Protein AF-A0AAE0Y529-F1 (afdb_monomer_lite)

Sequence (209 aa):
MGRSQRILHSVREFYTQSENSTLSQRILHSVREFYSQSENSTLSQRILHSVREFYTQSENSTLSQRILHSVREFYTQSENSTLSQRILHSVREFYTQSENSTLSQRILHSVREFYTESENSTLSQRILHSVREFYTQSENSTLSQRILHSVREFYSESENSTLSQRILHSVREFYTQSENSTLSQRILLSVREFYTQSENSTLSQRILL

Radius of gyration: 18.04 Å; chains: 1; bounding box: 49×21×54 Å

Foldseek 3Di:
DEDEDEEAEDEDEDEDEEQEEYYAYEYEYYEYEYEYEYQEYAYHYEYEEYEYEYEYEHQEYHYYYEYEEYEYEYDYEYQEYHEYYEYEEYEYEYEYEHQEYAYAYEYEEYEYEYDYEYQEYEEHYEYEEYEYEYEYEYQEYEYAYEYEEYEYEYEYEYQEYEYAYEYEEYEYEYDYEYQEYEEAYEYEYYDYDYDYHYVYYDDHYDYHD

pLDDT: mean 79.44, std 4.77, range [49.12, 86.44]

Organism: NCBI:txid231223

Secondary structure (DSSP, 8-state):
-EEEEEEEEEEEEEEEE-SEEEEEEEEEEEEEEEEEEEEEEEEEEEEEEEEEEEEEEEEEEEEEEEEEEEEEEEEEEEEEEEEEEEEEEEEEEEEEEEEEEEEEEEEEEEEEEEEEE-SEEEEEEEEEEEEEEEEEE-SEEEEEEEEEEEEEEEEEE-SEEEEEEEEEEEEEEEEEE-SEEEEEEEEEEEEEEEEEE-SEEEEEEEE--

Structure (mmCIF, N/CA/C/O backbone):
data_AF-A0AAE0Y529-F1
#
_entry.id   AF-A0AAE0Y529-F1
#
loop_
_atom_site.group_PDB
_atom_site.id
_atom_site.type_symbol
_atom_site.label_atom_id
_atom_site.label_alt_id
_atom_site.label_comp_id
_atom_site.label_asym_id
_atom_site.label_entity_id
_atom_site.label_seq_id
_atom_site.pdbx_PDB_ins_code
_atom_site.Cartn_x
_atom_site.Cartn_y
_atom_site.Cartn_z
_atom_site.occupancy
_atom_site.B_iso_or_equiv
_atom_site.auth_seq_id
_atom_site.auth_comp_id
_atom_site.auth_asym_id
_atom_site.auth_atom_id
_atom_site.pdbx_PDB_model_num
ATOM 1 N N . MET A 1 1 ? 21.080 6.097 -13.051 1.00 49.12 1 MET A N 1
ATOM 2 C CA . MET A 1 1 ? 20.736 6.511 -14.444 1.00 49.12 1 MET A CA 1
ATOM 3 C C . MET A 1 1 ? 19.218 6.700 -14.543 1.00 49.12 1 MET A C 1
ATOM 5 O O . MET A 1 1 ? 18.497 5.756 -14.254 1.00 49.12 1 MET A O 1
ATOM 9 N N . GLY A 1 2 ? 18.707 7.893 -14.871 1.00 53.97 2 GLY A N 1
ATOM 10 C CA . GLY A 1 2 ? 17.258 8.170 -14.879 1.00 53.97 2 GLY A CA 1
ATOM 11 C C . GLY A 1 2 ? 16.631 8.044 -16.272 1.00 53.97 2 GLY A C 1
ATOM 12 O O . GLY A 1 2 ? 17.111 8.675 -17.210 1.00 53.97 2 GLY A O 1
ATOM 13 N N . ARG A 1 3 ? 15.551 7.264 -16.434 1.00 68.81 3 ARG A N 1
ATOM 14 C CA . ARG A 1 3 ? 14.787 7.181 -17.702 1.00 68.81 3 ARG A CA 1
ATOM 15 C C . ARG A 1 3 ? 13.326 7.599 -17.505 1.00 68.81 3 ARG A C 1
ATOM 17 O O . ARG A 1 3 ? 12.656 7.113 -16.595 1.00 68.81 3 ARG A O 1
ATOM 24 N N . SER A 1 4 ? 12.824 8.458 -18.400 1.00 74.44 4 SER A N 1
ATOM 25 C CA . SER A 1 4 ? 11.418 8.887 -18.472 1.00 74.44 4 SER A CA 1
ATOM 26 C C . SER A 1 4 ? 10.811 8.507 -19.823 1.00 74.44 4 SER A C 1
ATOM 28 O O . SER A 1 4 ? 11.383 8.835 -20.860 1.00 74.44 4 SER A O 1
ATOM 30 N N . GLN A 1 5 ? 9.686 7.782 -19.837 1.00 78.31 5 GLN A N 1
ATOM 31 C CA . GLN A 1 5 ? 9.062 7.289 -21.079 1.00 78.31 5 GLN A CA 1
ATOM 32 C C . GLN A 1 5 ? 7.528 7.402 -21.062 1.00 78.31 5 GLN A C 1
ATOM 34 O O . GLN A 1 5 ? 6.880 7.186 -20.031 1.00 78.31 5 GLN A O 1
ATOM 39 N N . ARG A 1 6 ? 6.942 7.691 -22.235 1.00 79.19 6 ARG A N 1
ATOM 40 C CA . ARG A 1 6 ? 5.500 7.577 -22.517 1.00 79.19 6 ARG A CA 1
ATOM 41 C C . ARG A 1 6 ? 5.281 6.469 -23.540 1.00 79.19 6 ARG A C 1
ATOM 43 O O . ARG A 1 6 ? 5.880 6.516 -24.607 1.00 79.19 6 ARG A O 1
ATOM 50 N N . ILE A 1 7 ? 4.455 5.481 -23.211 1.00 79.31 7 ILE A N 1
ATOM 51 C CA . ILE A 1 7 ? 4.234 4.309 -24.067 1.00 79.31 7 ILE A CA 1
ATOM 52 C C . ILE A 1 7 ? 2.734 4.015 -24.149 1.00 79.31 7 ILE A C 1
ATOM 54 O O . ILE A 1 7 ? 2.044 4.035 -23.131 1.00 79.31 7 ILE A O 1
ATOM 58 N N . LEU A 1 8 ? 2.225 3.739 -25.350 1.00 77.94 8 LEU A N 1
ATOM 59 C CA . LEU A 1 8 ? 0.821 3.371 -25.540 1.00 77.94 8 LEU A CA 1
ATOM 60 C C . LEU A 1 8 ? 0.587 1.910 -25.117 1.00 77.94 8 LEU A C 1
ATOM 62 O O . LEU A 1 8 ? -0.156 1.653 -24.177 1.00 77.94 8 LEU A O 1
ATOM 66 N N . HIS A 1 9 ? 1.304 0.969 -25.731 1.00 79.50 9 HIS A N 1
ATOM 67 C CA . HIS A 1 9 ? 1.271 -0.456 -25.395 1.00 79.50 9 HIS A CA 1
ATOM 68 C C . HIS A 1 9 ? 2.690 -0.962 -25.152 1.00 79.50 9 HIS A C 1
ATOM 70 O O . HIS A 1 9 ? 3.618 -0.595 -25.872 1.00 79.50 9 HIS A O 1
ATOM 76 N N . SER A 1 10 ? 2.877 -1.774 -24.115 1.00 77.88 10 SER A N 1
ATOM 77 C CA . SER A 1 10 ? 4.184 -2.317 -23.754 1.00 77.88 10 SER A CA 1
ATOM 78 C C . SER A 1 10 ? 4.049 -3.742 -23.245 1.00 77.88 10 SER A C 1
ATOM 80 O O . SER A 1 10 ? 3.405 -3.954 -22.220 1.00 77.88 10 SER A O 1
ATOM 82 N N . VAL A 1 11 ? 4.763 -4.663 -23.881 1.00 80.62 11 VAL A N 1
ATOM 83 C CA . VAL A 1 11 ? 5.112 -5.973 -23.321 1.00 80.62 11 VAL A CA 1
ATOM 84 C C . VAL A 1 11 ? 6.626 -5.993 -23.200 1.00 80.62 11 VAL A C 1
ATOM 86 O O . VAL A 1 11 ? 7.301 -5.751 -24.201 1.00 80.62 11 VAL A O 1
ATOM 89 N N . ARG A 1 12 ? 7.154 -6.087 -21.977 1.00 76.88 12 ARG A N 1
ATOM 90 C CA . ARG A 1 12 ? 8.600 -5.991 -21.726 1.00 76.88 12 ARG A CA 1
ATOM 91 C C . ARG A 1 12 ? 9.005 -6.709 -20.448 1.00 76.88 12 ARG A C 1
ATOM 93 O O . ARG A 1 12 ? 8.361 -6.504 -19.423 1.00 76.88 12 ARG A O 1
ATOM 100 N N . GLU A 1 13 ? 10.149 -7.364 -20.517 1.00 79.38 13 GLU A N 1
ATOM 101 C CA . GLU A 1 13 ? 10.958 -7.766 -19.371 1.00 79.38 13 GLU A CA 1
ATOM 102 C C . GLU A 1 13 ? 12.094 -6.759 -19.169 1.00 79.38 13 GLU A C 1
ATOM 104 O O . GLU A 1 13 ? 12.597 -6.151 -20.123 1.00 79.38 13 GLU A O 1
ATOM 109 N N . PHE A 1 14 ? 12.473 -6.537 -17.916 1.00 72.31 14 PHE A N 1
ATOM 110 C CA . PHE A 1 14 ? 13.572 -5.650 -17.556 1.00 72.31 14 PHE A CA 1
ATOM 111 C C . PHE A 1 14 ? 14.419 -6.279 -16.457 1.00 72.31 14 PHE A C 1
ATOM 113 O O . PHE A 1 14 ? 13.888 -6.668 -15.419 1.00 72.31 14 PHE A O 1
ATOM 120 N N . TYR A 1 15 ? 15.733 -6.240 -16.660 1.00 76.25 15 TYR A N 1
ATOM 121 C CA . TYR A 1 15 ? 16.737 -6.523 -15.644 1.00 76.25 15 TYR A CA 1
ATOM 122 C C . TYR A 1 15 ? 17.620 -5.288 -15.485 1.00 76.25 15 TYR A C 1
ATOM 124 O O . TYR A 1 15 ? 18.136 -4.756 -16.474 1.00 76.25 15 TYR A O 1
ATOM 132 N N . THR A 1 16 ? 17.760 -4.793 -14.257 1.00 70.38 16 THR A N 1
ATOM 133 C CA . THR A 1 16 ? 18.625 -3.646 -13.953 1.00 70.38 16 THR A CA 1
ATOM 134 C C . THR A 1 16 ? 19.510 -3.920 -12.747 1.00 70.38 16 THR A C 1
ATOM 136 O O . THR A 1 16 ? 19.000 -4.242 -11.678 1.00 70.38 16 THR A O 1
ATOM 139 N N . GLN A 1 17 ? 20.817 -3.709 -12.915 1.00 80.12 17 GLN A N 1
ATOM 140 C CA . GLN A 1 17 ? 21.808 -3.694 -11.842 1.00 80.12 17 GLN A CA 1
ATOM 141 C C . GLN A 1 17 ? 22.541 -2.349 -11.869 1.00 80.12 17 GLN A C 1
ATOM 143 O O . GLN A 1 17 ? 23.092 -1.960 -12.900 1.00 80.12 17 GLN A O 1
ATOM 148 N N . SER A 1 18 ? 22.490 -1.597 -10.772 1.00 77.62 18 SER A N 1
ATOM 149 C CA . SER A 1 18 ? 23.121 -0.272 -10.668 1.00 77.62 18 SER A CA 1
ATOM 150 C C . SER A 1 18 ? 23.172 0.189 -9.218 1.00 77.62 18 SER A C 1
ATOM 152 O O . SER A 1 18 ? 22.211 -0.085 -8.519 1.00 77.62 18 SER A O 1
ATOM 154 N N . GLU A 1 19 ? 24.151 0.994 -8.799 1.00 79.62 19 GLU A N 1
ATOM 155 C CA . GLU A 1 19 ? 24.112 1.649 -7.472 1.00 79.62 19 GLU A CA 1
ATOM 156 C C . GLU A 1 19 ? 22.799 2.419 -7.260 1.00 79.62 19 GLU A C 1
ATOM 158 O O . GLU A 1 19 ? 22.072 2.200 -6.298 1.00 79.62 19 GLU A O 1
ATOM 163 N N . ASN A 1 20 ? 22.439 3.268 -8.230 1.00 80.81 20 ASN A N 1
ATOM 164 C CA . ASN A 1 20 ? 21.247 4.107 -8.167 1.00 80.81 20 ASN A CA 1
ATOM 165 C C . ASN A 1 20 ? 20.360 3.921 -9.407 1.00 80.81 20 ASN A C 1
ATOM 167 O O . ASN A 1 20 ? 20.702 4.346 -10.527 1.00 80.81 20 ASN A O 1
ATOM 171 N N . SER A 1 21 ? 19.175 3.349 -9.189 1.00 76.00 21 SER A N 1
ATOM 172 C CA . SER A 1 21 ? 18.162 3.132 -10.221 1.00 76.00 21 SER A CA 1
ATOM 173 C C . SER A 1 21 ? 16.989 4.092 -10.041 1.00 76.00 21 SER A C 1
ATOM 175 O O . SER A 1 21 ? 16.384 4.187 -8.974 1.00 76.00 21 SER A O 1
ATOM 177 N N . THR A 1 22 ? 16.631 4.826 -11.100 1.00 79.38 22 THR A N 1
ATOM 178 C CA . THR A 1 22 ? 15.424 5.662 -11.093 1.00 79.38 22 THR A CA 1
ATOM 179 C C . THR A 1 22 ? 14.649 5.505 -12.389 1.00 79.38 22 THR A C 1
ATOM 181 O O . THR A 1 22 ? 15.144 5.804 -13.480 1.00 79.38 22 THR A O 1
ATOM 184 N N . LEU A 1 23 ? 13.391 5.091 -12.271 1.00 75.56 23 LEU A N 1
ATOM 185 C CA . LEU A 1 23 ? 12.518 4.864 -13.413 1.00 75.56 23 LEU A CA 1
ATOM 186 C C . LEU A 1 23 ? 11.191 5.608 -13.253 1.00 75.56 23 LEU A C 1
ATOM 188 O O . LEU A 1 23 ? 10.465 5.416 -12.280 1.00 75.56 23 LEU A O 1
ATOM 192 N N . SER A 1 24 ? 10.844 6.424 -14.253 1.00 82.69 24 SER A N 1
ATOM 193 C CA . SER A 1 24 ? 9.571 7.150 -14.307 1.00 82.69 24 SER A CA 1
ATOM 194 C C . SER A 1 24 ? 8.824 6.857 -15.605 1.00 82.69 24 SER A C 1
ATOM 196 O O . SER A 1 24 ? 9.368 7.007 -16.699 1.00 82.69 24 SER A O 1
ATOM 198 N N . GLN A 1 25 ? 7.574 6.396 -15.525 1.00 77.44 25 GLN A N 1
ATOM 199 C CA . GLN A 1 25 ? 6.834 5.974 -16.720 1.00 77.44 25 GLN A CA 1
ATOM 200 C C . GLN A 1 25 ? 5.352 6.337 -16.694 1.00 77.44 25 GLN A C 1
ATOM 202 O O . GLN A 1 25 ? 4.669 6.226 -15.671 1.00 77.44 25 GLN A O 1
ATOM 207 N N . ARG A 1 26 ? 4.827 6.690 -17.874 1.00 82.38 26 ARG A N 1
ATOM 208 C CA . ARG A 1 26 ? 3.387 6.807 -18.131 1.00 82.38 26 ARG A CA 1
ATOM 209 C C . ARG A 1 26 ? 2.982 5.846 -19.245 1.00 82.38 26 ARG A C 1
ATOM 211 O O . ARG A 1 26 ? 3.474 5.975 -20.363 1.00 82.38 26 ARG A O 1
ATOM 218 N N . ILE A 1 27 ? 2.112 4.887 -18.935 1.00 77.56 27 ILE A N 1
ATOM 219 C CA . ILE A 1 27 ? 1.760 3.797 -19.858 1.00 77.56 27 ILE A CA 1
ATOM 220 C C . ILE A 1 27 ? 0.241 3.623 -19.918 1.00 77.56 27 ILE A C 1
ATOM 222 O O . ILE A 1 27 ? -0.416 3.695 -18.883 1.00 77.56 27 ILE A O 1
ATOM 226 N N . LEU A 1 28 ? -0.329 3.397 -21.103 1.00 76.75 28 LEU A N 1
ATOM 227 C CA . LEU A 1 28 ? -1.758 3.091 -21.225 1.00 76.75 28 LEU A CA 1
ATOM 228 C C . LEU A 1 28 ? -2.011 1.612 -20.890 1.00 76.75 28 LEU A C 1
ATOM 230 O O . LEU A 1 28 ? -2.609 1.324 -19.856 1.00 76.75 28 LEU A O 1
ATOM 234 N N . HIS A 1 29 ? -1.453 0.687 -21.676 1.00 77.69 29 HIS A N 1
ATOM 235 C CA . HIS A 1 29 ? -1.541 -0.760 -21.447 1.00 77.69 29 HIS A CA 1
ATOM 236 C C . HIS A 1 29 ? -0.157 -1.385 -21.271 1.00 77.69 29 HIS A C 1
ATOM 238 O O . HIS A 1 29 ? 0.783 -1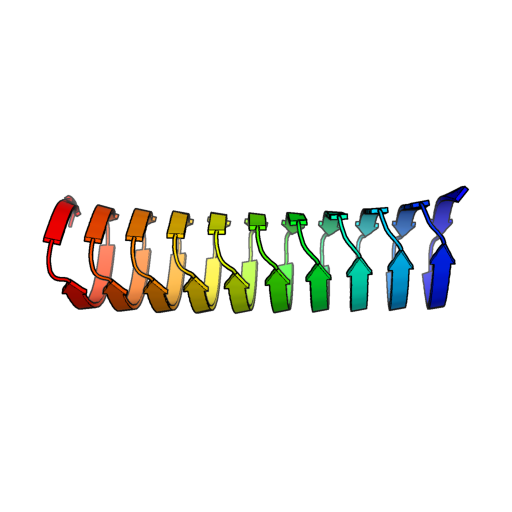.082 -22.012 1.00 77.69 29 HIS A O 1
ATOM 244 N N . SER A 1 30 ? -0.016 -2.254 -20.271 1.00 79.38 30 SER A N 1
ATOM 245 C CA . SER A 1 30 ? 1.273 -2.839 -19.912 1.00 79.38 30 SER A CA 1
ATOM 246 C C . SER A 1 30 ? 1.153 -4.272 -19.407 1.00 79.38 30 SER A C 1
ATOM 248 O O . SER A 1 30 ? 0.443 -4.501 -18.433 1.00 79.38 30 SER A O 1
ATOM 250 N N . VAL A 1 31 ? 1.966 -5.167 -19.959 1.00 80.69 31 VAL A N 1
ATOM 251 C CA . VAL A 1 31 ? 2.318 -6.462 -19.352 1.00 80.69 31 VAL A CA 1
ATOM 252 C C . VAL A 1 31 ? 3.820 -6.454 -19.111 1.00 80.69 31 VAL A C 1
ATOM 254 O O . VAL A 1 31 ? 4.568 -6.114 -20.034 1.00 80.69 31 VAL A O 1
ATOM 257 N N . ARG A 1 32 ? 4.264 -6.650 -17.866 1.00 77.75 32 ARG A N 1
ATOM 258 C CA . ARG A 1 32 ? 5.689 -6.526 -17.526 1.00 77.75 32 ARG A CA 1
ATOM 259 C C . ARG A 1 32 ? 6.129 -7.397 -16.373 1.00 77.75 32 ARG A C 1
ATOM 261 O O . ARG A 1 32 ? 5.458 -7.408 -15.348 1.00 77.75 32 ARG A O 1
ATOM 268 N N . GLU A 1 33 ? 7.352 -7.871 -16.506 1.00 79.50 33 GLU A N 1
ATOM 269 C CA . GLU A 1 33 ? 8.172 -8.375 -15.415 1.00 79.50 33 GLU A CA 1
ATOM 270 C C . GLU A 1 33 ? 9.362 -7.433 -15.222 1.00 79.50 33 GLU A C 1
ATOM 272 O O . GLU A 1 33 ? 9.880 -6.831 -16.176 1.00 79.50 33 GLU A O 1
ATOM 277 N N . PHE A 1 34 ? 9.746 -7.219 -13.970 1.00 76.31 34 PHE A N 1
ATOM 278 C CA . PHE A 1 34 ? 10.829 -6.311 -13.624 1.00 76.31 34 PHE A CA 1
ATOM 279 C C . PHE A 1 34 ? 11.628 -6.863 -12.451 1.00 76.31 34 PHE A C 1
ATOM 281 O O . PHE A 1 34 ? 11.090 -7.021 -11.356 1.00 76.31 34 PHE A O 1
ATOM 288 N N . TYR A 1 35 ? 12.921 -7.053 -12.687 1.00 78.19 35 TYR A N 1
ATOM 289 C CA . TYR A 1 35 ? 13.908 -7.426 -11.687 1.00 78.19 35 TYR A CA 1
ATOM 290 C C . TYR A 1 35 ? 14.916 -6.288 -11.534 1.00 78.19 35 TYR A C 1
ATOM 292 O O . TYR A 1 35 ? 15.502 -5.819 -12.517 1.00 78.19 35 TYR A O 1
ATOM 300 N N . SER A 1 36 ? 15.123 -5.827 -10.302 1.00 75.56 36 SER A N 1
ATOM 301 C CA . SER A 1 36 ? 16.107 -4.784 -10.009 1.00 75.56 36 SER A CA 1
ATOM 302 C C . SER A 1 36 ? 16.920 -5.094 -8.771 1.00 75.56 36 SER A C 1
ATOM 304 O O . SER A 1 36 ? 16.357 -5.401 -7.724 1.00 75.56 36 SER A O 1
ATOM 306 N N . GLN A 1 37 ? 18.229 -4.887 -8.899 1.00 81.12 37 GLN A N 1
ATOM 307 C CA . GLN A 1 37 ? 19.184 -4.895 -7.802 1.00 81.12 37 GLN A CA 1
ATOM 308 C C . GLN A 1 37 ? 19.938 -3.560 -7.769 1.00 81.12 37 GLN A C 1
ATOM 310 O O . GLN A 1 37 ? 20.539 -3.150 -8.767 1.00 81.12 37 GLN A O 1
ATOM 315 N N . SER A 1 38 ? 19.870 -2.849 -6.646 1.00 80.44 38 SER A N 1
ATOM 316 C CA . SER A 1 38 ? 20.508 -1.533 -6.492 1.00 80.44 38 SER A CA 1
ATOM 317 C C . SER A 1 38 ? 20.679 -1.151 -5.035 1.00 80.44 38 SER A C 1
ATOM 319 O O . SER A 1 38 ? 19.814 -1.522 -4.264 1.00 80.44 38 SER A O 1
ATOM 321 N N . GLU A 1 39 ? 21.658 -0.329 -4.659 1.00 81.06 39 GLU A N 1
ATOM 322 C CA . GLU A 1 39 ? 21.661 0.269 -3.310 1.00 81.06 39 GLU A CA 1
ATOM 323 C C . GLU A 1 39 ? 20.391 1.101 -3.106 1.00 81.06 39 GLU A C 1
ATOM 325 O O . GLU A 1 39 ? 19.615 0.845 -2.191 1.00 81.06 39 GLU A O 1
ATOM 330 N N . ASN A 1 40 ? 20.095 2.009 -4.045 1.00 83.12 40 ASN A N 1
ATOM 331 C CA . ASN A 1 40 ? 18.870 2.804 -4.011 1.00 83.12 40 ASN A CA 1
ATOM 332 C C . ASN A 1 40 ? 18.029 2.607 -5.275 1.00 83.12 40 ASN A C 1
ATOM 334 O O . ASN A 1 40 ? 18.459 2.890 -6.401 1.00 83.12 40 ASN A O 1
ATOM 338 N N . SER A 1 41 ? 16.776 2.198 -5.077 1.00 79.75 41 SER A N 1
ATOM 339 C CA . SER A 1 41 ? 15.784 2.047 -6.140 1.00 79.75 41 SER A CA 1
ATOM 340 C C . SER A 1 41 ? 14.638 3.030 -5.962 1.00 79.75 41 SER A C 1
ATOM 342 O O . SER A 1 41 ? 13.988 3.076 -4.920 1.00 79.75 41 SER A O 1
ATOM 344 N N . THR A 1 42 ? 14.334 3.813 -6.998 1.00 82.06 42 THR A N 1
ATOM 345 C CA . THR A 1 42 ? 13.122 4.640 -7.040 1.00 82.06 42 THR A CA 1
ATOM 346 C C . THR A 1 42 ? 12.317 4.382 -8.305 1.00 82.06 42 THR A C 1
ATOM 348 O O . THR A 1 42 ? 12.757 4.645 -9.427 1.00 82.06 42 THR A O 1
ATOM 351 N N . LEU A 1 43 ? 11.073 3.943 -8.131 1.00 78.75 43 LEU A N 1
ATOM 352 C CA . LEU A 1 43 ? 10.159 3.650 -9.227 1.00 78.75 43 LEU A CA 1
ATOM 353 C C . LEU A 1 43 ? 8.878 4.483 -9.113 1.00 78.75 43 LEU A C 1
ATOM 355 O O . LEU A 1 43 ? 8.135 4.388 -8.139 1.00 78.75 43 LEU A O 1
ATOM 359 N N . SER A 1 44 ? 8.576 5.269 -10.149 1.00 83.88 44 SER A N 1
ATOM 360 C CA . SER A 1 44 ? 7.369 6.099 -10.230 1.00 83.88 44 SER A CA 1
ATOM 361 C C . SER A 1 44 ? 6.566 5.804 -11.493 1.00 83.88 44 SER A C 1
ATOM 363 O O . SER A 1 44 ? 7.075 5.867 -12.614 1.00 83.88 44 SER A O 1
ATOM 365 N N . GLN A 1 45 ? 5.289 5.449 -11.346 1.00 78.31 45 GLN A N 1
ATOM 366 C CA . GLN A 1 45 ? 4.479 5.004 -12.483 1.00 78.31 45 GLN A CA 1
ATOM 367 C C . GLN A 1 45 ? 3.051 5.546 -12.470 1.00 78.31 45 GLN A C 1
ATOM 369 O O . GLN A 1 45 ? 2.350 5.509 -11.456 1.00 78.31 45 GLN A O 1
ATOM 374 N N . ARG A 1 46 ? 2.571 5.962 -13.649 1.00 82.56 46 ARG A N 1
ATOM 375 C CA . ARG A 1 46 ? 1.149 6.224 -13.914 1.00 82.56 46 ARG A CA 1
ATOM 376 C C . ARG A 1 46 ? 0.650 5.317 -15.032 1.00 82.56 46 ARG A C 1
ATOM 378 O O . ARG A 1 46 ? 1.112 5.452 -16.163 1.00 82.56 46 ARG A O 1
ATOM 385 N N . ILE A 1 47 ? -0.273 4.408 -14.723 1.00 78.06 47 ILE A N 1
ATOM 386 C CA . ILE A 1 47 ? -0.707 3.371 -15.670 1.00 78.06 47 ILE A CA 1
ATOM 387 C C . ILE A 1 47 ? -2.230 3.263 -15.721 1.00 78.06 47 ILE A C 1
ATOM 389 O O . ILE A 1 47 ? -2.879 3.368 -14.683 1.00 78.06 47 ILE A O 1
ATOM 393 N N . LEU A 1 48 ? -2.809 3.061 -16.906 1.00 79.62 48 LEU A N 1
ATOM 394 C CA . LEU A 1 48 ? -4.249 2.823 -17.028 1.00 79.62 48 LEU A CA 1
ATOM 395 C C . LEU A 1 48 ? -4.575 1.350 -16.731 1.00 79.62 48 LEU A C 1
ATOM 397 O O . LEU A 1 48 ? -5.215 1.070 -15.723 1.00 79.62 48 LEU A O 1
ATOM 401 N N . HIS A 1 49 ? -4.040 0.418 -17.521 1.00 79.44 49 HIS A N 1
ATOM 402 C CA . HIS A 1 49 ? -4.200 -1.026 -17.328 1.00 79.44 49 HIS A CA 1
ATOM 403 C C . HIS A 1 49 ? -2.844 -1.721 -17.209 1.00 79.44 49 HIS A C 1
ATOM 405 O O 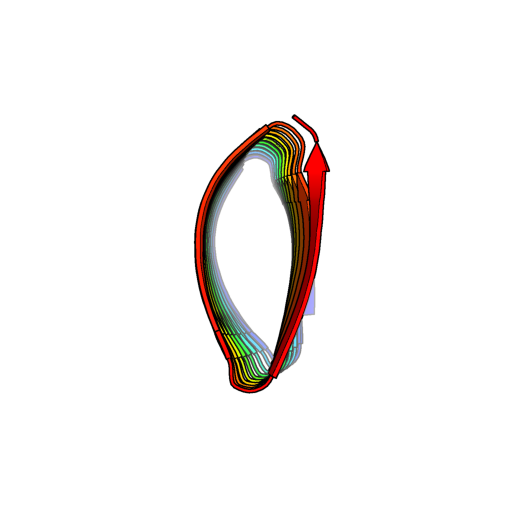. HIS A 1 49 ? -1.932 -1.474 -18.005 1.00 79.44 49 HIS A O 1
ATOM 411 N N . SER A 1 50 ? -2.698 -2.599 -16.215 1.00 80.62 50 SER A N 1
ATOM 412 C CA . SER A 1 50 ? -1.452 -3.339 -16.019 1.00 80.62 50 SER A CA 1
ATOM 413 C C . SER A 1 50 ? -1.636 -4.752 -15.480 1.00 80.62 50 SER A C 1
ATOM 415 O O . SER A 1 50 ? -2.328 -4.906 -14.474 1.00 80.62 50 SER A O 1
ATOM 417 N N . VAL A 1 51 ? -0.887 -5.701 -16.032 1.00 81.19 51 VAL A N 1
ATOM 418 C CA . VAL A 1 51 ? -0.555 -6.988 -15.397 1.00 81.19 51 VAL A CA 1
ATOM 419 C C . VAL A 1 51 ? 0.946 -6.991 -15.148 1.00 81.19 51 VAL A C 1
ATOM 421 O O . VAL A 1 51 ? 1.691 -6.664 -16.079 1.00 81.19 51 VAL A O 1
ATOM 424 N N . ARG A 1 52 ? 1.388 -7.182 -13.898 1.00 79.00 52 ARG A N 1
ATOM 425 C CA . ARG A 1 52 ? 2.812 -7.038 -13.566 1.00 79.00 52 ARG A CA 1
ATOM 426 C C . ARG A 1 52 ? 3.297 -7.889 -12.413 1.00 79.00 52 ARG A C 1
ATOM 428 O O . ARG A 1 52 ? 2.631 -7.928 -11.386 1.00 79.00 52 ARG A O 1
ATOM 435 N N . GLU A 1 53 ? 4.541 -8.311 -12.542 1.00 81.19 53 GLU A N 1
ATOM 436 C CA . GLU A 1 53 ? 5.344 -8.888 -11.471 1.00 81.19 53 GLU A CA 1
ATOM 437 C C . GLU A 1 53 ? 6.588 -8.023 -11.255 1.00 81.19 53 GLU A C 1
ATOM 439 O O . GLU A 1 53 ? 7.173 -7.478 -12.202 1.00 81.19 53 GLU A O 1
ATOM 444 N N . PHE A 1 54 ? 6.946 -7.818 -9.991 1.00 78.06 54 PHE A N 1
ATOM 445 C CA . PHE A 1 54 ? 8.102 -7.023 -9.598 1.00 78.06 54 PHE A CA 1
ATOM 446 C C . PHE A 1 54 ? 8.885 -7.725 -8.505 1.00 78.06 54 PHE A C 1
ATOM 448 O O . PHE A 1 54 ? 8.335 -8.019 -7.446 1.00 78.06 54 PHE A O 1
ATOM 455 N N . TYR A 1 55 ? 10.187 -7.833 -8.731 1.00 81.12 55 TYR A N 1
ATOM 456 C CA . TYR A 1 55 ? 11.163 -8.272 -7.750 1.00 81.12 55 TYR A CA 1
ATOM 457 C C . TYR A 1 55 ? 12.197 -7.163 -7.575 1.00 81.12 55 TYR A C 1
ATOM 459 O O . TYR A 1 55 ? 12.828 -6.716 -8.538 1.00 81.12 55 TYR A O 1
ATOM 467 N N . THR A 1 56 ? 12.325 -6.651 -6.354 1.00 78.31 56 THR A N 1
ATOM 468 C CA . THR A 1 56 ? 13.284 -5.587 -6.035 1.00 78.31 56 THR A CA 1
ATOM 469 C C . THR A 1 56 ? 14.113 -5.979 -4.826 1.00 78.31 56 THR A C 1
ATOM 471 O O . THR A 1 56 ? 13.552 -6.255 -3.769 1.00 78.31 56 THR A O 1
ATOM 474 N N . GLN A 1 57 ? 15.434 -5.947 -4.989 1.00 82.75 57 GLN A N 1
ATOM 475 C CA . GLN A 1 57 ? 16.398 -6.076 -3.905 1.00 82.75 57 GLN A CA 1
ATOM 476 C C . GLN A 1 57 ? 17.220 -4.788 -3.809 1.00 82.75 57 GLN A C 1
ATOM 478 O O . GLN A 1 57 ? 17.838 -4.367 -4.792 1.00 82.75 57 GLN A O 1
ATOM 483 N N . SER A 1 58 ? 17.202 -4.134 -2.651 1.00 82.38 58 SER A N 1
ATOM 484 C CA . SER A 1 58 ? 17.936 -2.878 -2.457 1.00 82.38 58 SER A CA 1
ATOM 485 C C . SER A 1 58 ? 18.173 -2.537 -1.004 1.00 82.38 58 SER A C 1
ATOM 487 O O . SER A 1 58 ? 17.344 -2.916 -0.202 1.00 82.38 58 SER A O 1
ATOM 489 N N . GLU A 1 59 ? 19.175 -1.733 -0.656 1.00 83.12 59 GLU A N 1
ATOM 490 C CA . GLU A 1 59 ? 19.228 -1.155 0.699 1.00 83.12 59 GLU A CA 1
ATOM 491 C C . GLU A 1 59 ? 17.999 -0.268 0.927 1.00 83.12 59 GLU A C 1
ATOM 493 O O . GLU A 1 59 ? 17.217 -0.495 1.847 1.00 83.12 59 GLU A O 1
ATOM 498 N N . ASN A 1 60 ? 17.731 0.655 -0.003 1.00 85.06 60 ASN A N 1
ATOM 499 C CA . ASN A 1 60 ? 16.563 1.529 0.051 1.00 85.06 60 ASN A CA 1
ATOM 500 C C . ASN A 1 60 ? 15.687 1.391 -1.198 1.00 85.06 60 ASN A C 1
ATOM 502 O O . ASN A 1 60 ? 16.114 1.654 -2.329 1.00 85.06 60 ASN A O 1
ATOM 506 N N . SER A 1 61 ? 14.411 1.066 -0.990 1.00 81.38 61 SER A N 1
ATOM 507 C CA . SER A 1 61 ? 13.410 0.961 -2.052 1.00 81.38 61 SER A CA 1
ATOM 508 C C . SER A 1 61 ? 12.297 1.983 -1.872 1.00 81.38 61 SER A C 1
ATOM 510 O O . SER A 1 61 ? 11.629 2.029 -0.841 1.00 81.38 61 SER A O 1
ATOM 512 N N . THR A 1 62 ? 12.034 2.788 -2.902 1.00 84.25 62 THR A N 1
ATOM 513 C CA . THR A 1 62 ? 10.862 3.666 -2.957 1.00 84.25 62 THR A CA 1
ATOM 514 C C . THR A 1 62 ? 10.024 3.387 -4.195 1.00 84.25 62 THR A C 1
ATOM 516 O O . THR A 1 62 ? 10.452 3.574 -5.336 1.00 84.25 62 THR A O 1
ATOM 519 N N . LEU A 1 63 ? 8.761 3.031 -3.978 1.00 80.69 63 LEU A N 1
ATOM 520 C CA . LEU A 1 63 ? 7.810 2.742 -5.040 1.00 80.69 63 LEU A CA 1
ATOM 521 C C . LEU A 1 63 ? 6.572 3.637 -4.938 1.00 80.69 63 LEU A C 1
ATOM 523 O O . LEU A 1 63 ? 5.816 3.587 -3.972 1.00 80.69 63 LEU A O 1
ATOM 527 N N . SER A 1 64 ? 6.310 4.420 -5.986 1.00 85.56 64 SER A N 1
ATOM 528 C CA . SER A 1 64 ? 5.130 5.281 -6.100 1.00 85.56 64 SER A CA 1
ATOM 529 C C . SER A 1 64 ? 4.300 4.949 -7.338 1.00 85.56 64 SER A C 1
ATOM 531 O O . SER A 1 64 ? 4.789 4.954 -8.470 1.00 85.56 64 SER A O 1
ATOM 533 N N . GLN A 1 65 ? 3.010 4.663 -7.152 1.00 79.94 65 GLN A N 1
ATOM 534 C CA . GLN A 1 65 ? 2.144 4.233 -8.251 1.00 79.94 65 GLN A CA 1
ATOM 535 C C . GLN A 1 65 ? 0.764 4.891 -8.236 1.00 79.94 65 GLN A C 1
ATOM 537 O O . GLN A 1 65 ? 0.072 4.930 -7.216 1.00 79.94 65 GLN A O 1
ATOM 542 N N . ARG A 1 66 ? 0.302 5.317 -9.418 1.00 84.12 66 ARG A N 1
ATOM 543 C CA . ARG A 1 66 ? -1.100 5.679 -9.675 1.00 84.12 66 ARG A CA 1
ATOM 544 C C . ARG A 1 66 ? -1.668 4.833 -10.805 1.00 84.12 66 ARG A C 1
ATOM 546 O O . ARG A 1 66 ? -1.206 4.960 -11.939 1.00 84.12 66 ARG A O 1
ATOM 553 N N . ILE A 1 67 ? -2.651 3.985 -10.505 1.00 79.38 67 ILE A N 1
ATOM 554 C CA . ILE A 1 67 ? -3.149 2.988 -11.464 1.00 79.38 67 ILE A CA 1
ATOM 555 C C . ILE A 1 67 ? -4.675 2.939 -11.491 1.00 79.38 67 ILE A C 1
ATOM 557 O O . ILE A 1 67 ? -5.306 3.056 -10.444 1.00 79.38 67 ILE A O 1
ATOM 561 N N . LEU A 1 68 ? -5.271 2.772 -12.673 1.00 82.50 68 LEU A N 1
ATOM 562 C CA . LEU A 1 68 ? -6.720 2.598 -12.789 1.00 82.50 68 LEU A CA 1
ATOM 563 C C . LEU A 1 68 ? -7.111 1.133 -12.537 1.00 82.50 68 LEU A C 1
ATOM 565 O O . LEU A 1 68 ? -7.769 0.857 -11.540 1.00 82.50 68 LEU A O 1
ATOM 569 N N . HIS A 1 69 ? -6.624 0.201 -13.358 1.00 80.56 69 HIS A N 1
ATOM 570 C CA . HIS A 1 69 ? -6.861 -1.239 -13.216 1.00 80.56 69 HIS A CA 1
ATOM 571 C C . HIS A 1 69 ? -5.542 -2.010 -13.147 1.00 80.56 69 HIS A C 1
ATOM 573 O O . HIS A 1 69 ? -4.643 -1.796 -13.967 1.00 80.56 69 HIS A O 1
ATOM 579 N N . SER A 1 70 ? -5.415 -2.917 -12.177 1.00 80.81 70 SER A N 1
ATOM 580 C CA . SER A 1 70 ? -4.203 -3.726 -12.047 1.00 80.81 70 SER A CA 1
ATOM 581 C C . SER A 1 70 ? -4.417 -5.126 -11.489 1.00 80.81 70 SER A C 1
ATOM 583 O O . SER A 1 70 ? -5.077 -5.250 -10.459 1.00 80.81 70 SER A O 1
ATOM 585 N N . VAL A 1 71 ? -3.715 -6.100 -12.059 1.00 82.31 71 VAL A N 1
ATOM 586 C CA . VAL A 1 71 ? -3.371 -7.379 -11.415 1.00 82.31 71 VAL A CA 1
ATOM 587 C C . VAL A 1 71 ? -1.868 -7.362 -11.172 1.00 82.31 71 VAL A C 1
ATOM 589 O O . VAL A 1 71 ? -1.133 -7.007 -12.100 1.00 82.31 71 VAL A O 1
ATOM 592 N N . ARG A 1 72 ? -1.418 -7.573 -9.929 1.00 79.56 72 ARG A N 1
ATOM 593 C CA . ARG A 1 72 ? 0.012 -7.464 -9.610 1.00 79.56 72 ARG A CA 1
ATOM 594 C C . ARG A 1 72 ? 0.476 -8.346 -8.473 1.00 79.56 72 ARG A C 1
ATOM 596 O O . ARG A 1 72 ? -0.210 -8.415 -7.460 1.00 79.56 72 ARG A O 1
ATOM 603 N N . GLU A 1 73 ? 1.725 -8.755 -8.590 1.00 81.81 73 GLU A N 1
ATOM 604 C CA . GLU A 1 73 ? 2.510 -9.350 -7.517 1.00 81.81 73 GLU A CA 1
ATOM 605 C C . GLU A 1 73 ? 3.776 -8.518 -7.299 1.00 81.81 73 GLU A C 1
ATOM 607 O O . GLU A 1 73 ? 4.354 -7.953 -8.240 1.00 81.81 73 GLU A O 1
ATOM 612 N N . PHE A 1 74 ? 4.159 -8.360 -6.036 1.00 79.38 74 PHE A N 1
ATOM 613 C CA . PHE A 1 74 ? 5.362 -7.639 -5.642 1.00 79.38 74 PHE A CA 1
ATOM 614 C C . PHE A 1 74 ? 6.101 -8.398 -4.558 1.00 79.38 74 PHE A C 1
ATOM 616 O O . PHE A 1 74 ? 5.531 -8.688 -3.507 1.00 79.38 74 PHE A O 1
ATOM 623 N N . TYR A 1 75 ? 7.394 -8.565 -4.791 1.00 82.19 75 TYR A N 1
ATOM 624 C CA . TYR A 1 75 ? 8.359 -9.041 -3.823 1.00 82.19 75 TYR A CA 1
ATOM 625 C C . TYR A 1 75 ? 9.425 -7.962 -3.644 1.00 82.19 75 TYR A C 1
ATOM 627 O O . TYR A 1 75 ? 10.110 -7.572 -4.597 1.00 82.19 75 TYR A O 1
ATOM 635 N N . THR A 1 76 ? 9.539 -7.454 -2.422 1.00 80.38 76 THR A N 1
ATOM 636 C CA . THR A 1 76 ? 10.546 -6.454 -2.061 1.00 80.38 76 THR A CA 1
ATOM 637 C C . THR A 1 76 ? 11.361 -6.962 -0.885 1.00 80.38 76 THR A C 1
ATOM 639 O O . THR A 1 76 ? 10.791 -7.271 0.160 1.00 80.38 76 THR A O 1
ATOM 642 N N . GLN A 1 77 ? 12.681 -6.978 -1.050 1.00 83.75 77 GLN A N 1
ATOM 643 C CA . GLN A 1 77 ? 13.638 -7.201 0.026 1.00 83.75 77 GLN A CA 1
ATOM 644 C C . GLN A 1 77 ? 14.530 -5.966 0.153 1.00 83.75 77 GLN A C 1
ATOM 646 O O . GLN A 1 77 ? 15.183 -5.569 -0.819 1.00 83.75 77 GLN A O 1
ATOM 651 N N . SER A 1 78 ? 14.531 -5.328 1.321 1.00 83.56 78 SER A N 1
ATOM 652 C CA . SER A 1 78 ? 15.335 -4.122 1.536 1.00 83.56 78 SER A CA 1
ATOM 653 C C . SER A 1 78 ? 15.589 -3.803 2.991 1.00 83.56 78 SER A C 1
ATOM 655 O O . SER A 1 78 ? 14.730 -4.124 3.785 1.00 83.56 78 SER A O 1
ATOM 657 N N . GLU A 1 79 ? 16.643 -3.073 3.350 1.00 84.81 79 GLU A N 1
ATOM 658 C CA . GLU A 1 79 ? 16.730 -2.511 4.711 1.00 84.81 79 GLU A CA 1
ATOM 659 C C . GLU A 1 79 ? 15.554 -1.556 4.954 1.00 84.81 79 GLU A C 1
ATOM 661 O O . GLU A 1 79 ? 14.780 -1.732 5.891 1.00 84.81 79 GLU A O 1
ATOM 666 N N . ASN A 1 80 ? 15.321 -0.622 4.025 1.00 85.81 80 ASN A N 1
ATOM 667 C CA . ASN A 1 80 ? 14.212 0.324 4.103 1.00 85.81 80 ASN A CA 1
ATOM 668 C C . ASN A 1 80 ? 13.310 0.259 2.866 1.00 85.81 80 ASN A C 1
ATOM 670 O O . ASN A 1 80 ? 13.729 0.536 1.737 1.00 85.81 80 ASN A O 1
ATOM 674 N N . SER A 1 81 ? 12.023 -0.017 3.084 1.00 82.12 81 SER A N 1
ATOM 675 C CA . SER A 1 81 ? 11.000 -0.048 2.036 1.00 82.12 81 SER A CA 1
ATOM 676 C C . SER A 1 81 ? 9.950 1.038 2.242 1.00 82.12 81 SER A C 1
ATOM 678 O O . SER A 1 81 ? 9.304 1.120 3.286 1.00 82.12 81 SER A O 1
ATOM 680 N N . THR A 1 82 ? 9.712 1.858 1.217 1.00 85.38 82 THR A N 1
ATOM 681 C CA . THR A 1 82 ? 8.585 2.797 1.175 1.00 85.38 82 THR A CA 1
ATOM 682 C C . THR A 1 82 ? 7.719 2.557 -0.052 1.00 85.38 82 THR A C 1
ATOM 684 O O . THR A 1 82 ? 8.134 2.735 -1.199 1.00 85.38 82 THR A O 1
ATOM 687 N N . LEU A 1 83 ? 6.449 2.245 0.184 1.00 81.56 83 LEU A N 1
ATOM 688 C CA . LEU A 1 83 ? 5.472 1.977 -0.860 1.00 81.56 83 LEU A CA 1
ATOM 689 C C . LEU A 1 83 ? 4.268 2.918 -0.753 1.00 81.56 83 LEU A C 1
ATOM 691 O O . LEU A 1 83 ? 3.518 2.910 0.220 1.00 81.56 83 LEU A O 1
ATOM 695 N N . SER A 1 84 ? 4.026 3.700 -1.807 1.00 86.44 84 SER A N 1
ATOM 696 C CA . SER A 1 84 ? 2.885 4.614 -1.916 1.00 86.44 84 SER A CA 1
ATOM 697 C C . SER A 1 84 ? 2.027 4.307 -3.140 1.00 86.44 84 SER A C 1
ATOM 699 O O . SER A 1 84 ? 2.494 4.312 -4.282 1.00 86.44 84 SER A O 1
ATOM 701 N N . GLN A 1 85 ? 0.734 4.053 -2.927 1.00 81.25 85 GLN A N 1
ATOM 702 C CA . GLN A 1 85 ? -0.169 3.642 -4.002 1.00 81.25 85 GLN A CA 1
ATOM 703 C C . GLN A 1 85 ? -1.514 4.366 -3.990 1.00 81.25 85 GLN A C 1
ATOM 705 O O . GLN A 1 85 ? -2.190 4.478 -2.966 1.00 81.25 85 GLN A O 1
ATOM 710 N N . ARG A 1 86 ? -1.970 4.764 -5.184 1.00 84.44 86 ARG A N 1
ATOM 711 C CA . ARG A 1 86 ? -3.342 5.228 -5.430 1.00 84.44 86 ARG A CA 1
ATOM 712 C C . ARG A 1 86 ? -3.980 4.447 -6.569 1.00 84.44 86 ARG A C 1
ATOM 714 O O . ARG A 1 86 ? -3.551 4.591 -7.714 1.00 84.44 86 ARG A O 1
ATOM 721 N N . ILE A 1 87 ? -4.982 3.626 -6.259 1.00 79.62 87 ILE A N 1
ATOM 722 C CA . ILE A 1 87 ? -5.522 2.653 -7.217 1.00 79.62 87 ILE A CA 1
ATOM 723 C C . ILE A 1 87 ? -7.047 2.652 -7.225 1.00 79.62 87 ILE A C 1
ATOM 725 O O . ILE A 1 87 ? -7.665 2.776 -6.171 1.00 79.62 87 ILE A O 1
ATOM 729 N N . LEU A 1 88 ? -7.658 2.526 -8.405 1.00 83.25 88 LEU A N 1
ATOM 730 C CA . LEU A 1 88 ? -9.113 2.427 -8.515 1.00 83.25 88 LEU A CA 1
ATOM 731 C C . LEU A 1 88 ? -9.581 0.978 -8.314 1.00 83.25 88 LEU A C 1
ATOM 733 O O . LEU A 1 88 ? -10.267 0.705 -7.336 1.00 83.25 88 LEU A O 1
ATOM 737 N N . HIS A 1 89 ? -9.132 0.050 -9.160 1.00 80.94 89 HIS A N 1
ATOM 738 C CA . HIS A 1 89 ? -9.450 -1.377 -9.076 1.00 80.94 89 HIS A CA 1
ATOM 739 C C . HIS A 1 89 ? -8.175 -2.218 -9.055 1.00 80.94 89 HIS A C 1
ATOM 741 O O . HIS A 1 89 ? -7.281 -2.028 -9.887 1.00 80.94 89 HIS A O 1
ATOM 747 N N . SER A 1 90 ? -8.081 -3.161 -8.116 1.00 81.25 90 SER A N 1
ATOM 748 C CA . SER A 1 90 ? -6.922 -4.050 -8.061 1.00 81.25 90 SER A CA 1
ATOM 749 C C . SER A 1 90 ? -7.176 -5.429 -7.474 1.00 81.25 90 SER A C 1
ATOM 751 O O . SER A 1 90 ? -7.809 -5.516 -6.425 1.00 81.25 90 SER A O 1
ATOM 753 N N . VAL A 1 91 ? -6.521 -6.431 -8.053 1.00 81.56 91 VAL A N 1
ATOM 754 C CA . VAL A 1 91 ? -6.191 -7.712 -7.408 1.00 81.56 91 VAL A CA 1
ATOM 755 C C . VAL A 1 91 ? -4.686 -7.712 -7.170 1.00 81.56 91 VAL A C 1
ATOM 757 O O . VAL A 1 91 ? -3.950 -7.346 -8.095 1.00 81.56 91 VAL A O 1
ATOM 760 N N . ARG A 1 92 ? -4.234 -7.955 -5.934 1.00 79.75 92 ARG A N 1
ATOM 761 C CA . ARG A 1 92 ? -2.802 -7.884 -5.617 1.00 79.75 92 ARG A CA 1
ATOM 762 C C . ARG A 1 92 ? -2.358 -8.806 -4.502 1.00 79.75 92 ARG A C 1
ATOM 764 O O . ARG A 1 92 ? -3.044 -8.880 -3.490 1.00 79.75 92 ARG A O 1
ATOM 771 N N . GLU A 1 93 ? -1.120 -9.244 -4.635 1.00 81.50 93 GLU A N 1
ATOM 772 C CA . GLU A 1 93 ? -0.339 -9.860 -3.571 1.00 81.50 93 GLU A CA 1
ATOM 773 C C . GLU A 1 93 ? 0.935 -9.043 -3.342 1.00 81.50 93 GLU A C 1
ATOM 775 O O . GLU A 1 93 ? 1.517 -8.471 -4.275 1.00 81.50 93 GLU A O 1
ATOM 780 N N . PHE A 1 94 ? 1.325 -8.913 -2.077 1.00 79.56 94 PHE A N 1
ATOM 781 C CA . PHE A 1 94 ? 2.552 -8.236 -1.676 1.00 79.56 94 PHE A CA 1
ATOM 782 C C . PHE A 1 94 ? 3.268 -9.037 -0.610 1.00 79.56 94 PHE A C 1
ATOM 784 O O . PHE A 1 94 ? 2.693 -9.326 0.438 1.00 79.56 94 PHE A O 1
ATOM 791 N N . TYR A 1 95 ? 4.555 -9.231 -0.850 1.00 82.06 95 TYR A N 1
ATOM 792 C CA . TYR A 1 95 ? 5.504 -9.759 0.105 1.00 82.06 95 TYR A CA 1
ATOM 793 C C . TYR A 1 95 ? 6.592 -8.707 0.303 1.00 82.06 95 TYR A C 1
ATOM 795 O O . TYR A 1 95 ? 7.183 -8.198 -0.655 1.00 82.06 95 TYR A O 1
ATOM 803 N N . THR A 1 96 ? 6.797 -8.288 1.545 1.00 80.81 96 THR A N 1
ATOM 804 C CA . THR A 1 96 ? 7.835 -7.315 1.896 1.00 80.81 96 THR A CA 1
ATOM 805 C C . THR A 1 96 ? 8.608 -7.818 3.097 1.00 80.81 96 THR A C 1
ATOM 807 O O . THR A 1 96 ? 8.008 -8.064 4.140 1.00 80.81 96 THR A O 1
ATOM 810 N N . GLN A 1 97 ? 9.922 -7.927 2.932 1.00 83.81 97 GLN A N 1
ATOM 811 C CA . GLN A 1 97 ? 10.862 -8.215 4.005 1.00 83.81 97 GLN A CA 1
ATOM 812 C C . GLN A 1 97 ? 11.820 -7.033 4.140 1.00 83.81 97 GLN A C 1
ATOM 814 O O . GLN A 1 97 ? 12.489 -6.663 3.167 1.00 83.81 97 GLN A O 1
ATOM 819 N N . SER A 1 98 ? 11.849 -6.404 5.312 1.00 84.19 98 SER A N 1
ATOM 820 C CA . SER A 1 98 ? 12.713 -5.242 5.539 1.00 84.19 98 SER A CA 1
ATOM 821 C C . SER A 1 98 ? 12.950 -4.925 6.997 1.00 84.19 98 SER A C 1
ATOM 823 O O . SER A 1 98 ? 12.030 -5.129 7.762 1.00 84.19 98 SER A O 1
ATOM 825 N N . GLU A 1 99 ? 14.060 -4.297 7.379 1.00 85.38 99 GLU A N 1
ATOM 826 C CA . GLU A 1 99 ? 14.182 -3.745 8.741 1.00 85.38 99 GLU A CA 1
ATOM 827 C C . GLU A 1 99 ? 13.067 -2.724 9.003 1.00 85.38 99 GLU A C 1
ATOM 829 O O . GLU A 1 99 ? 12.298 -2.853 9.954 1.00 85.38 99 GLU A O 1
ATOM 834 N N . ASN A 1 100 ? 12.878 -1.771 8.082 1.00 86.12 100 ASN A N 1
ATOM 835 C CA . ASN A 1 100 ? 11.821 -0.770 8.172 1.00 86.12 100 ASN A CA 1
ATOM 836 C C . ASN A 1 100 ? 10.914 -0.783 6.939 1.00 86.12 100 ASN A C 1
ATOM 838 O O . ASN A 1 100 ? 11.344 -0.533 5.809 1.00 86.12 100 ASN A O 1
ATOM 842 N N . SER A 1 101 ? 9.614 -0.974 7.168 1.00 82.12 101 SER A N 1
ATOM 843 C CA . SER A 1 101 ? 8.592 -0.961 6.121 1.00 82.12 101 SER A CA 1
ATOM 844 C C . SER A 1 101 ? 7.571 0.145 6.343 1.00 82.12 101 SER A C 1
ATOM 846 O O . SER A 1 101 ? 6.913 0.218 7.380 1.00 82.12 101 SER A O 1
ATOM 848 N N . THR A 1 102 ? 7.371 0.996 5.336 1.00 85.50 102 THR A N 1
ATOM 849 C CA . THR A 1 102 ? 6.279 1.973 5.310 1.00 85.50 102 THR A CA 1
ATOM 850 C C . THR A 1 102 ? 5.391 1.772 4.093 1.00 85.50 102 THR A C 1
ATOM 852 O O . THR A 1 102 ? 5.800 1.942 2.942 1.00 85.50 102 THR A O 1
ATOM 855 N N . LEU A 1 103 ? 4.110 1.513 4.343 1.00 81.81 103 LEU A N 1
ATOM 856 C CA . LEU A 1 103 ? 3.110 1.293 3.310 1.00 81.81 103 LEU A CA 1
ATOM 857 C C . LEU A 1 103 ? 1.946 2.280 3.439 1.00 81.81 103 LEU A C 1
ATOM 859 O O . LEU A 1 103 ? 1.200 2.289 4.415 1.00 81.81 103 LEU A O 1
ATOM 863 N N . SER A 1 104 ? 1.726 3.081 2.394 1.00 86.44 104 SER A N 1
ATOM 864 C CA . SER A 1 104 ? 0.609 4.023 2.294 1.00 86.44 104 SER A CA 1
ATOM 865 C C . SER A 1 104 ? -0.264 3.742 1.074 1.00 86.44 104 SER A C 1
ATOM 867 O O . SER A 1 104 ? 0.194 3.747 -0.072 1.00 86.44 104 SER A O 1
ATOM 869 N N . GLN A 1 105 ? -1.560 3.518 1.299 1.00 81.19 105 GLN A N 1
ATOM 870 C CA . GLN A 1 105 ? -2.487 3.133 0.236 1.00 81.19 105 GLN A CA 1
ATOM 871 C C . GLN A 1 105 ? -3.805 3.910 0.258 1.00 81.19 105 GLN A C 1
ATOM 873 O O . GLN A 1 105 ? -4.481 4.024 1.283 1.00 81.19 105 GLN A O 1
ATOM 878 N N . ARG A 1 106 ? -4.246 4.353 -0.927 1.00 84.19 106 ARG A N 1
ATOM 879 C CA . ARG A 1 106 ? -5.610 4.847 -1.168 1.00 84.19 106 ARG A CA 1
ATOM 880 C C . ARG A 1 106 ? -6.269 4.083 -2.306 1.00 84.19 106 ARG A C 1
ATOM 882 O O . ARG A 1 106 ? -5.827 4.196 -3.451 1.00 84.19 106 ARG A O 1
ATOM 889 N N . ILE A 1 107 ? -7.321 3.330 -1.997 1.00 79.62 107 ILE A N 1
ATOM 890 C CA . ILE A 1 107 ? -7.907 2.363 -2.932 1.00 79.62 107 ILE A CA 1
ATOM 891 C C . ILE A 1 107 ? -9.431 2.441 -2.942 1.00 79.62 107 ILE A C 1
ATOM 893 O O . ILE A 1 107 ? -10.043 2.603 -1.889 1.00 79.62 107 ILE A O 1
ATOM 897 N N . LEU A 1 108 ? -10.044 2.333 -4.123 1.00 83.06 108 LEU A N 1
ATOM 898 C CA . LEU A 1 108 ? -11.503 2.301 -4.241 1.00 83.06 108 LEU A CA 1
ATOM 899 C C . LEU A 1 108 ? -12.040 0.871 -4.079 1.00 83.06 108 LEU A C 1
ATOM 901 O O . LEU A 1 108 ? -12.745 0.611 -3.112 1.00 83.06 108 LEU A O 1
ATOM 905 N N . HIS A 1 109 ? -11.639 -0.056 -4.950 1.00 80.12 109 HIS A N 1
ATOM 906 C CA . HIS A 1 109 ? -12.021 -1.469 -4.902 1.00 80.12 109 HIS A CA 1
ATOM 907 C C . HIS A 1 109 ? -10.786 -2.367 -4.931 1.00 80.12 109 HIS A C 1
ATOM 909 O O . HIS A 1 109 ? -9.911 -2.202 -5.789 1.00 80.12 109 HIS A O 1
ATOM 915 N N . SER A 1 110 ? -10.710 -3.339 -4.021 1.00 81.19 110 SER A N 1
ATOM 916 C CA . SER A 1 110 ? -9.628 -4.323 -4.077 1.00 81.19 110 SER A CA 1
ATOM 917 C C . SER A 1 110 ? -9.908 -5.669 -3.433 1.00 81.19 110 SER A C 1
ATOM 919 O O . SER A 1 110 ? -10.494 -5.701 -2.353 1.00 81.19 110 SER A O 1
ATOM 921 N N . VAL A 1 111 ? -9.318 -6.706 -4.019 1.00 81.06 111 VAL A N 1
ATOM 922 C CA . VAL A 1 111 ? -9.004 -7.990 -3.374 1.00 81.06 111 VAL A CA 1
ATOM 923 C C . VAL A 1 111 ? -7.497 -8.017 -3.144 1.00 81.06 111 VAL A C 1
ATOM 925 O O . VAL A 1 111 ? -6.760 -7.658 -4.071 1.00 81.06 111 VAL A O 1
ATOM 928 N N . ARG A 1 112 ? -7.042 -8.283 -1.914 1.00 78.75 112 ARG A N 1
ATOM 929 C CA . ARG A 1 112 ? -5.605 -8.260 -1.607 1.00 78.75 112 ARG A CA 1
ATOM 930 C C . ARG A 1 112 ? -5.182 -9.210 -0.508 1.00 78.75 112 ARG A C 1
ATOM 932 O O . ARG A 1 112 ? -5.864 -9.279 0.508 1.00 78.75 112 ARG A O 1
ATOM 939 N N . GLU A 1 113 ? -3.962 -9.689 -0.661 1.00 80.25 113 GLU A N 1
ATOM 940 C CA . GLU A 1 113 ? -3.185 -10.358 0.374 1.00 80.25 113 GLU A CA 1
ATOM 941 C C . GLU A 1 113 ? -1.889 -9.579 0.609 1.00 80.25 113 GLU A C 1
ATOM 943 O O . GLU A 1 113 ? -1.304 -8.994 -0.314 1.00 80.25 113 GLU A O 1
ATOM 948 N N . PHE A 1 114 ? -1.488 -9.490 1.874 1.00 78.69 114 PHE A N 1
ATOM 949 C CA . PHE A 1 114 ? -0.250 -8.844 2.287 1.00 78.69 114 PHE A CA 1
ATOM 950 C C . PHE A 1 114 ? 0.444 -9.676 3.342 1.00 78.69 114 PHE A C 1
ATOM 952 O O . PHE A 1 114 ? -0.141 -9.955 4.387 1.00 78.69 114 PHE A O 1
ATOM 959 N N . TYR A 1 115 ? 1.723 -9.911 3.095 1.00 81.25 115 TYR A N 1
ATOM 960 C CA . TYR A 1 115 ? 2.662 -10.466 4.046 1.00 81.25 115 TYR A CA 1
ATOM 961 C C . TYR A 1 115 ? 3.777 -9.447 4.246 1.00 81.25 115 TYR A C 1
ATOM 963 O O . TYR A 1 115 ? 4.383 -8.952 3.289 1.00 81.25 115 TYR A O 1
ATOM 971 N N . THR A 1 116 ? 3.991 -9.044 5.492 1.00 80.12 116 THR A N 1
ATOM 972 C CA . THR A 1 116 ? 5.058 -8.110 5.853 1.00 80.12 116 THR A CA 1
ATOM 973 C C . THR A 1 116 ? 5.811 -8.642 7.054 1.00 80.12 116 THR A C 1
ATOM 975 O O . THR A 1 116 ? 5.212 -8.882 8.099 1.00 80.12 116 THR A O 1
ATOM 978 N N . GLU A 1 117 ? 7.119 -8.780 6.888 1.00 83.50 117 GLU A N 1
ATOM 979 C CA . GLU A 1 117 ? 8.057 -9.139 7.943 1.00 83.50 117 GLU A CA 1
ATOM 980 C C . GLU A 1 117 ? 9.063 -7.998 8.090 1.00 83.50 117 GLU A C 1
ATOM 982 O O . GLU A 1 117 ? 9.716 -7.604 7.115 1.00 83.50 117 GLU A O 1
ATOM 987 N N . SER A 1 118 ? 9.123 -7.397 9.277 1.00 84.31 118 SER A N 1
ATOM 988 C CA . SER A 1 118 ? 10.009 -6.257 9.513 1.00 84.31 118 SER A CA 1
ATOM 989 C C . SER A 1 118 ? 10.266 -5.975 10.974 1.00 84.31 118 SER A C 1
ATOM 991 O O . SER A 1 118 ? 9.328 -6.115 11.735 1.00 84.31 118 SER A O 1
ATOM 993 N N . GLU A 1 119 ? 11.419 -5.438 11.366 1.00 84.44 119 GLU A N 1
ATOM 994 C CA . GLU A 1 119 ? 11.587 -4.928 12.739 1.00 84.44 119 GLU A CA 1
ATOM 995 C C . GLU A 1 119 ? 10.544 -3.841 13.038 1.00 84.44 119 GLU A C 1
ATOM 997 O O . GLU A 1 119 ? 9.786 -3.938 14.002 1.00 84.44 119 GLU A O 1
ATOM 1002 N N . ASN A 1 120 ? 10.403 -2.863 12.137 1.00 85.69 120 ASN A N 1
ATOM 1003 C CA . ASN A 1 120 ? 9.407 -1.803 12.253 1.00 85.69 120 ASN A CA 1
ATOM 1004 C C . ASN A 1 120 ? 8.485 -1.747 11.033 1.00 85.69 120 ASN A C 1
ATOM 1006 O O . ASN A 1 120 ? 8.911 -1.504 9.900 1.00 85.69 120 ASN A O 1
ATOM 1010 N N . SER A 1 121 ? 7.179 -1.867 11.278 1.00 82.00 121 SER A N 1
ATOM 1011 C CA . SER A 1 121 ? 6.148 -1.784 10.245 1.00 82.00 121 SER A CA 1
ATOM 1012 C C . SER A 1 121 ? 5.196 -0.619 10.481 1.00 82.00 121 SER A C 1
ATOM 1014 O O . SER A 1 121 ? 4.560 -0.510 11.530 1.00 82.00 121 SER A O 1
ATOM 1016 N N . THR A 1 122 ? 5.023 0.240 9.476 1.00 85.25 122 THR A N 1
ATOM 1017 C CA . THR A 1 122 ? 3.979 1.270 9.461 1.00 85.25 122 THR A CA 1
ATOM 1018 C C . THR A 1 122 ? 3.059 1.101 8.262 1.00 85.25 122 THR A C 1
ATOM 1020 O O . THR A 1 122 ? 3.452 1.257 7.105 1.00 85.25 122 THR A O 1
ATOM 1023 N N . LEU A 1 123 ? 1.775 0.882 8.538 1.00 80.88 123 LEU A N 1
ATOM 1024 C CA . LEU A 1 123 ? 0.746 0.693 7.528 1.00 80.88 123 LEU A CA 1
ATOM 1025 C C . LEU A 1 123 ? -0.363 1.742 7.652 1.00 80.88 123 LEU A C 1
ATOM 1027 O O . LEU A 1 123 ? -1.068 1.830 8.654 1.00 80.88 123 LEU A O 1
ATOM 1031 N N . SER A 1 124 ? -0.582 2.513 6.586 1.00 85.69 124 SER A N 1
ATOM 1032 C CA . SER A 1 124 ? -1.660 3.501 6.487 1.00 85.69 124 SER A CA 1
ATOM 1033 C C . SER A 1 124 ? -2.561 3.234 5.284 1.00 85.69 124 SER A C 1
ATOM 1035 O O . SER A 1 124 ? -2.121 3.219 4.131 1.00 85.69 124 SER A O 1
ATOM 1037 N N . GLN A 1 125 ? -3.858 3.043 5.533 1.00 80.75 125 GLN A N 1
ATOM 1038 C CA . GLN A 1 125 ? -4.811 2.664 4.493 1.00 80.75 125 GLN A CA 1
ATOM 1039 C C . GLN A 1 125 ? -6.099 3.486 4.510 1.00 80.75 125 GLN A C 1
ATOM 1041 O O . GLN A 1 125 ? -6.762 3.643 5.536 1.00 80.75 125 GLN A O 1
ATOM 1046 N N . ARG A 1 126 ? -6.530 3.920 3.319 1.00 83.81 126 ARG A N 1
ATOM 1047 C CA . ARG A 1 126 ? -7.862 4.490 3.084 1.00 83.81 126 ARG A CA 1
ATOM 1048 C C . ARG A 1 126 ? -8.574 3.771 1.951 1.00 83.81 126 ARG A C 1
ATOM 1050 O O . ARG A 1 126 ? -8.142 3.867 0.800 1.00 83.81 126 ARG A O 1
ATOM 1057 N N . ILE A 1 127 ? -9.651 3.064 2.276 1.00 78.88 127 ILE A N 1
ATOM 1058 C CA . ILE A 1 127 ? -10.283 2.107 1.362 1.00 78.88 127 ILE A CA 1
ATOM 1059 C C . ILE A 1 127 ? -11.799 2.260 1.362 1.00 78.88 127 ILE A C 1
ATOM 1061 O O . ILE A 1 127 ? -12.401 2.434 2.420 1.00 78.88 127 ILE A O 1
ATOM 1065 N N . LEU A 1 128 ? -12.412 2.196 0.179 1.00 82.50 128 LEU A N 1
ATOM 1066 C CA . LEU A 1 128 ? -13.868 2.230 0.057 1.00 82.50 128 LEU A CA 1
ATOM 1067 C C . LEU A 1 128 ? -14.468 0.823 0.179 1.00 82.50 128 LEU A C 1
ATOM 1069 O O . LEU A 1 128 ? -15.197 0.573 1.129 1.00 82.50 128 LEU A O 1
ATOM 1073 N N . HIS A 1 129 ? -14.097 -0.098 -0.711 1.00 79.38 129 HIS A N 1
ATOM 1074 C CA . HIS A 1 129 ? -14.544 -1.492 -0.707 1.00 79.38 129 HIS A CA 1
ATOM 1075 C C . HIS A 1 129 ? -13.349 -2.441 -0.784 1.00 79.38 129 HIS A C 1
ATOM 1077 O O . HIS A 1 129 ? -12.495 -2.306 -1.668 1.00 79.38 129 HIS A O 1
ATOM 1083 N N . SER A 1 130 ? -13.282 -3.426 0.113 1.00 80.50 130 SER A N 1
ATOM 1084 C CA . SER A 1 130 ? -12.254 -4.462 -0.001 1.00 80.50 130 SER A CA 1
ATOM 1085 C C . SER A 1 130 ? -12.587 -5.800 0.636 1.00 80.50 130 SER A C 1
ATOM 1087 O O . SER A 1 130 ? -13.161 -5.821 1.722 1.00 80.50 130 SER A O 1
ATOM 1089 N N . VAL A 1 131 ? -12.068 -6.863 0.025 1.00 80.31 131 VAL A N 1
ATOM 1090 C CA . VAL A 1 131 ? -11.802 -8.164 0.657 1.00 80.31 131 VAL A CA 1
ATOM 1091 C C . VAL A 1 131 ? -10.296 -8.245 0.877 1.00 80.31 131 VAL A C 1
ATOM 1093 O O . VAL A 1 131 ? -9.551 -7.909 -0.052 1.00 80.31 131 VAL A O 1
ATOM 1096 N N . ARG A 1 132 ? -9.843 -8.534 2.101 1.00 78.06 132 ARG A N 1
ATOM 1097 C CA . ARG A 1 132 ? -8.406 -8.571 2.397 1.00 78.06 132 ARG A CA 1
ATOM 1098 C C . ARG A 1 132 ? -8.019 -9.559 3.473 1.00 78.06 132 ARG A C 1
ATOM 1100 O O . ARG A 1 132 ? -8.708 -9.634 4.485 1.00 78.06 132 ARG A O 1
ATOM 1107 N N . GLU A 1 133 ? -6.817 -10.073 3.305 1.00 79.81 133 GLU A N 1
ATOM 1108 C CA . GLU A 1 133 ? -6.059 -10.777 4.328 1.00 79.81 133 GLU A CA 1
ATOM 1109 C C . GLU A 1 133 ? -4.743 -10.033 4.563 1.00 79.81 133 GLU A C 1
ATOM 1111 O O . GLU A 1 133 ? -4.151 -9.442 3.648 1.00 79.81 133 GLU A O 1
ATOM 1116 N N . PHE A 1 134 ? -4.336 -9.974 5.826 1.00 77.44 134 PHE A N 1
ATOM 1117 C CA . PHE A 1 134 ? -3.084 -9.366 6.252 1.00 77.44 134 PHE A CA 1
ATOM 1118 C C . PHE A 1 134 ? -2.413 -10.261 7.269 1.00 77.44 134 PHE A C 1
ATOM 1120 O O . PHE A 1 134 ? -3.026 -10.610 8.278 1.00 77.44 134 PHE A O 1
ATOM 1127 N N . TYR A 1 135 ? -1.135 -10.500 7.030 1.00 80.19 135 TYR A N 1
ATOM 1128 C CA . TYR A 1 135 ? -0.222 -11.073 7.988 1.00 80.19 135 TYR A CA 1
ATOM 1129 C C . TYR A 1 135 ? 0.945 -10.109 8.195 1.00 80.19 135 TYR A C 1
ATOM 1131 O O . TYR A 1 135 ? 1.630 -9.726 7.239 1.00 80.19 135 TYR A O 1
ATOM 1139 N N . THR A 1 136 ? 1.151 -9.698 9.442 1.00 78.69 136 THR A N 1
ATOM 1140 C CA . THR A 1 136 ? 2.273 -8.839 9.821 1.00 78.69 136 THR A CA 1
ATOM 1141 C C . THR A 1 136 ? 3.029 -9.470 10.977 1.00 78.69 136 THR A C 1
ATOM 1143 O O . THR A 1 136 ? 2.433 -9.760 12.012 1.00 78.69 136 THR A O 1
ATOM 1146 N N . GLN A 1 137 ? 4.341 -9.604 10.822 1.00 82.31 137 GLN A N 1
ATOM 1147 C CA . GLN A 1 137 ? 5.247 -9.976 11.900 1.00 82.31 137 GLN A CA 1
ATOM 1148 C C . GLN A 1 137 ? 6.291 -8.874 12.063 1.00 82.31 137 GLN A C 1
ATOM 1150 O O . GLN A 1 137 ? 6.967 -8.508 11.098 1.00 82.31 137 GLN A O 1
ATOM 1155 N N . SER A 1 138 ? 6.373 -8.291 13.258 1.00 84.00 138 SER A N 1
ATOM 1156 C CA . SER A 1 138 ? 7.309 -7.192 13.511 1.00 84.00 138 SER A CA 1
ATOM 1157 C C . SER A 1 138 ? 7.596 -6.957 14.974 1.00 84.00 138 SER A C 1
ATOM 1159 O O . SER A 1 138 ? 6.665 -7.079 15.746 1.00 84.00 138 SER A O 1
ATOM 1161 N N . GLU A 1 139 ? 8.777 -6.480 15.365 1.00 83.69 139 GLU A N 1
ATOM 1162 C CA . GLU A 1 139 ? 8.982 -6.017 16.749 1.00 83.69 139 GLU A C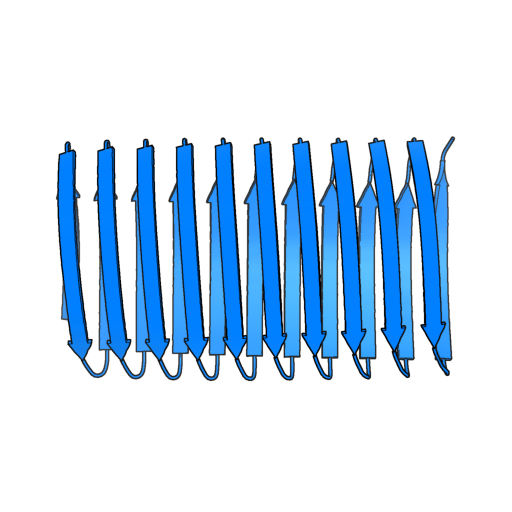A 1
ATOM 1163 C C . GLU A 1 139 ? 8.009 -4.877 17.084 1.00 83.69 139 GLU A C 1
ATOM 1165 O O . GLU A 1 139 ? 7.259 -4.949 18.058 1.00 83.69 139 GLU A O 1
ATOM 1170 N N . ASN A 1 140 ? 7.920 -3.872 16.206 1.00 85.06 140 ASN A N 1
ATOM 1171 C CA . ASN A 1 140 ? 6.997 -2.751 16.354 1.00 85.06 140 ASN A CA 1
ATOM 1172 C C . ASN A 1 140 ? 6.066 -2.620 15.146 1.00 85.06 140 ASN A C 1
ATOM 1174 O O . ASN A 1 140 ? 6.497 -2.399 14.011 1.00 85.06 140 ASN A O 1
ATOM 1178 N N . SER A 1 141 ? 4.758 -2.652 15.405 1.00 81.25 141 SER A N 1
ATOM 1179 C CA . SER A 1 141 ? 3.729 -2.487 14.380 1.00 81.25 141 SER A CA 1
ATOM 1180 C C . SER A 1 141 ? 2.847 -1.275 14.645 1.00 81.25 141 SER A C 1
ATOM 1182 O O . SER A 1 141 ? 2.238 -1.141 15.706 1.00 81.25 141 SER A O 1
ATOM 1184 N N . THR A 1 142 ? 2.703 -0.403 13.648 1.00 84.50 142 THR A N 1
ATOM 1185 C CA . THR A 1 142 ? 1.707 0.671 13.646 1.00 84.50 142 THR A CA 1
ATOM 1186 C C . THR A 1 142 ? 0.768 0.530 12.462 1.00 84.50 142 THR A C 1
ATOM 1188 O O . THR A 1 142 ? 1.160 0.646 11.299 1.00 84.50 142 THR A O 1
ATOM 1191 N N . LEU A 1 143 ? -0.522 0.382 12.751 1.00 79.81 143 LEU A N 1
ATOM 1192 C CA . LEU A 1 143 ? -1.564 0.267 11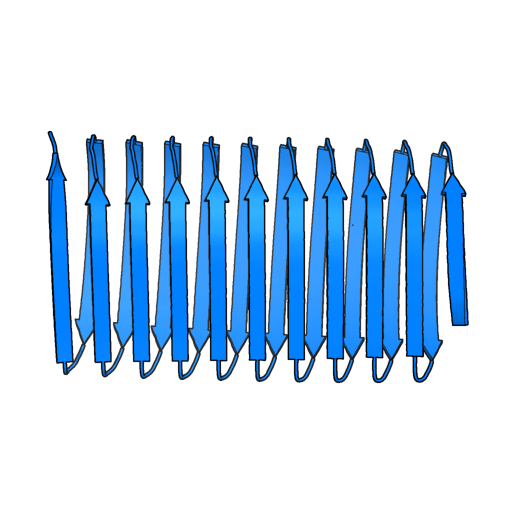.745 1.00 79.81 143 LEU A CA 1
ATOM 1193 C C . LEU A 1 143 ? -2.625 1.362 11.896 1.00 79.81 143 LEU A C 1
ATOM 1195 O O . LEU A 1 143 ? -3.301 1.483 12.915 1.00 79.81 143 LEU A O 1
ATOM 1199 N N . SER A 1 144 ? -2.847 2.122 10.823 1.00 84.62 144 SER A N 1
ATOM 1200 C CA . SER A 1 144 ? -3.914 3.119 10.717 1.00 84.62 144 SER A CA 1
ATOM 1201 C C . SER A 1 144 ? -4.824 2.839 9.524 1.00 84.62 144 SER A C 1
ATOM 1203 O O . SER A 1 144 ? -4.389 2.807 8.369 1.00 84.62 144 SER A O 1
ATOM 1205 N N . GLN A 1 145 ? -6.121 2.657 9.780 1.00 79.38 145 GLN A N 1
ATOM 1206 C CA . GLN A 1 145 ? -7.089 2.297 8.747 1.00 79.38 145 GLN A CA 1
ATOM 1207 C C . GLN A 1 145 ? -8.352 3.163 8.770 1.00 79.38 145 GLN A C 1
ATOM 1209 O O . GLN A 1 145 ? -8.995 3.361 9.802 1.00 79.38 145 GLN A O 1
ATOM 1214 N N . ARG A 1 146 ? -8.791 3.594 7.582 1.00 82.88 146 ARG A N 1
ATOM 1215 C CA . ARG A 1 146 ? -10.115 4.189 7.358 1.00 82.88 146 ARG A CA 1
ATOM 1216 C C . ARG A 1 146 ? -10.845 3.474 6.233 1.00 82.88 146 ARG A C 1
ATOM 1218 O O . ARG A 1 146 ? -10.430 3.568 5.076 1.00 82.88 146 ARG A O 1
ATOM 1225 N N . ILE A 1 147 ? -11.920 2.774 6.575 1.00 78.25 147 ILE A N 1
ATOM 1226 C CA . ILE A 1 147 ? -12.579 1.820 5.676 1.00 78.25 147 ILE A CA 1
ATOM 1227 C C . ILE A 1 147 ? -14.091 2.034 5.677 1.00 78.25 147 ILE A C 1
ATOM 1229 O O . ILE A 1 147 ? -14.686 2.199 6.739 1.00 78.25 147 ILE A O 1
ATOM 1233 N N . LEU A 1 148 ? -14.710 2.049 4.494 1.00 80.75 148 LEU A N 1
ATOM 1234 C CA . LEU A 1 148 ? -16.166 2.177 4.383 1.00 80.75 148 LEU A CA 1
ATOM 1235 C C . LEU A 1 148 ? -16.852 0.808 4.458 1.00 80.75 148 LEU A C 1
ATOM 1237 O O . LEU A 1 148 ? -17.605 0.581 5.394 1.00 80.75 148 LEU A O 1
ATOM 1241 N N . HIS A 1 149 ? -16.536 -0.102 3.536 1.00 78.19 149 HIS A N 1
ATOM 1242 C CA . HIS A 1 149 ? -17.050 -1.470 3.488 1.00 78.19 149 HIS A CA 1
ATOM 1243 C C . HIS A 1 149 ? -15.897 -2.469 3.379 1.00 78.19 149 HIS A C 1
ATOM 1245 O O . HIS A 1 149 ? -15.048 -2.350 2.489 1.00 78.19 149 HIS A O 1
ATOM 1251 N N . SER A 1 150 ? -15.855 -3.475 4.254 1.00 79.38 150 SER A N 1
ATOM 1252 C CA . SER A 1 150 ? -14.860 -4.541 4.111 1.00 79.38 150 SER A CA 1
ATOM 1253 C C . SER A 1 150 ? -15.244 -5.881 4.713 1.00 79.38 150 SER A C 1
ATOM 1255 O O . SER A 1 150 ? -15.809 -5.909 5.804 1.00 79.38 150 SER A O 1
ATOM 1257 N N . VAL A 1 151 ? -14.776 -6.947 4.069 1.00 78.31 151 VAL A N 1
ATOM 1258 C CA . VAL A 1 151 ? -14.542 -8.264 4.679 1.00 78.31 151 VAL A CA 1
ATOM 1259 C C . VAL A 1 151 ? -13.040 -8.377 4.928 1.00 78.31 151 VAL A C 1
ATOM 1261 O O . VAL A 1 151 ? -12.264 -8.022 4.031 1.00 78.31 151 VAL A O 1
ATOM 1264 N N . ARG A 1 152 ? -12.622 -8.729 6.148 1.00 75.69 152 ARG A N 1
ATOM 1265 C CA . ARG A 1 152 ? -11.196 -8.814 6.488 1.00 75.69 152 ARG A CA 1
ATOM 1266 C C . ARG A 1 152 ? -10.863 -9.901 7.483 1.00 75.69 152 ARG A C 1
ATOM 1268 O O . ARG A 1 152 ? -11.547 -10.010 8.494 1.00 75.69 152 ARG A O 1
ATOM 1275 N N . GLU A 1 153 ? -9.694 -10.471 7.266 1.00 77.88 153 GLU A N 1
ATOM 1276 C CA . GLU A 1 153 ? -8.923 -11.183 8.273 1.00 77.88 153 GLU A CA 1
ATOM 1277 C C . GLU A 1 153 ? -7.601 -10.442 8.486 1.00 77.88 153 GLU A C 1
ATOM 1279 O O . GLU A 1 153 ? -7.036 -9.832 7.566 1.00 77.88 153 GLU A O 1
ATOM 1284 N N . PHE A 1 154 ? -7.155 -10.393 9.735 1.00 77.06 154 PHE A N 1
ATOM 1285 C CA . PHE A 1 154 ? -5.911 -9.738 10.108 1.00 77.06 154 PHE A CA 1
ATOM 1286 C C . PHE A 1 154 ? -5.245 -10.512 11.234 1.00 77.06 154 PHE A C 1
ATOM 1288 O O . PHE A 1 154 ? -5.813 -10.640 12.320 1.00 77.06 154 PHE A O 1
ATOM 1295 N N . TYR A 1 155 ? -4.019 -10.932 10.963 1.00 78.12 155 TYR A N 1
ATOM 1296 C CA . TYR A 1 155 ? -3.120 -11.577 11.900 1.00 78.12 155 TYR A CA 1
ATOM 1297 C C . TYR A 1 155 ? -1.912 -10.670 12.110 1.00 78.12 155 TYR A C 1
ATOM 1299 O O . TYR A 1 155 ? -1.297 -10.199 11.149 1.00 78.12 155 TYR A O 1
ATOM 1307 N N . SER A 1 156 ? -1.596 -10.388 13.371 1.00 78.50 156 SER A N 1
ATOM 1308 C CA . SER A 1 156 ? -0.400 -9.632 13.726 1.00 78.50 156 SER A CA 1
ATOM 1309 C C . SER A 1 156 ? 0.267 -10.212 14.953 1.00 78.50 156 SER A C 1
ATOM 1311 O O . SER A 1 156 ? -0.382 -10.408 15.982 1.00 78.50 156 SER A O 1
ATOM 1313 N N . GLU A 1 157 ? 1.575 -10.382 14.844 1.00 81.00 157 GLU A N 1
ATOM 1314 C CA . GLU A 1 157 ? 2.453 -10.759 15.941 1.00 81.00 157 GLU A CA 1
ATOM 1315 C C . GLU A 1 157 ? 3.533 -9.688 16.091 1.00 81.00 157 GLU A C 1
ATOM 1317 O O . GLU A 1 157 ? 4.199 -9.326 15.116 1.00 81.00 157 GLU A O 1
ATOM 1322 N N . SER A 1 158 ? 3.640 -9.111 17.287 1.00 83.31 158 SER A N 1
ATOM 1323 C CA . SER A 1 158 ? 4.615 -8.052 17.547 1.00 83.31 158 SER A CA 1
ATOM 1324 C C . SER A 1 158 ? 4.904 -7.833 19.013 1.00 83.31 158 SER A C 1
ATOM 1326 O O . SER A 1 158 ? 3.965 -7.907 19.785 1.00 83.31 158 SER A O 1
ATOM 1328 N N . GLU A 1 159 ? 6.107 -7.420 19.406 1.00 82.06 159 GLU A N 1
ATOM 1329 C CA . GLU A 1 159 ? 6.345 -6.990 20.794 1.00 82.06 159 GLU A CA 1
ATOM 1330 C C . GLU A 1 159 ? 5.449 -5.796 21.154 1.00 82.06 159 GLU A C 1
ATOM 1332 O O . GLU A 1 159 ? 4.701 -5.840 22.134 1.00 82.06 159 GLU A O 1
ATOM 1337 N N . ASN A 1 160 ? 5.418 -4.770 20.296 1.00 83.69 160 ASN A N 1
ATOM 1338 C CA . ASN A 1 160 ? 4.570 -3.593 20.467 1.00 83.69 160 ASN A CA 1
ATOM 1339 C C . ASN A 1 160 ? 3.634 -3.384 19.272 1.00 83.69 160 ASN A C 1
ATOM 1341 O O . ASN A 1 160 ? 4.067 -3.199 18.133 1.00 83.69 160 ASN A O 1
ATOM 1345 N N . SER A 1 161 ? 2.330 -3.312 19.544 1.00 80.12 161 SER A N 1
ATOM 1346 C CA . SER A 1 161 ? 1.301 -3.069 18.529 1.00 80.12 161 SER A CA 1
ATOM 1347 C C . SER A 1 161 ? 0.496 -1.810 18.824 1.00 80.12 161 SER A C 1
ATOM 1349 O O . SER A 1 161 ? -0.094 -1.656 19.894 1.00 80.12 161 SER A O 1
ATOM 1351 N N . THR A 1 162 ? 0.402 -0.913 17.841 1.00 83.56 162 THR A N 1
ATOM 1352 C CA . THR A 1 162 ? -0.537 0.211 17.851 1.00 83.56 162 THR A CA 1
ATOM 1353 C C . THR A 1 162 ? -1.504 0.106 16.687 1.00 83.56 162 THR A C 1
ATOM 1355 O O . THR A 1 162 ? -1.120 0.150 15.517 1.00 83.56 162 THR A O 1
ATOM 1358 N N . LEU A 1 163 ? -2.797 0.062 16.999 1.00 78.44 163 LEU A N 1
ATOM 1359 C CA . LEU A 1 163 ? -3.853 -0.059 16.010 1.00 78.44 163 LEU A CA 1
ATOM 1360 C C . LEU A 1 163 ? -4.903 1.048 16.149 1.00 78.44 163 LEU A C 1
ATOM 1362 O O . LEU A 1 163 ? -5.580 1.182 17.166 1.00 78.44 163 LEU A O 1
ATOM 1366 N N . SER A 1 164 ? -5.105 1.808 15.070 1.00 82.94 164 SER A N 1
ATOM 1367 C CA . SER A 1 164 ? -6.138 2.841 14.956 1.00 82.94 164 SER A CA 1
ATOM 1368 C C . SER A 1 164 ? -7.065 2.581 13.770 1.00 82.94 164 SER A C 1
ATOM 1370 O O . SER A 1 164 ? -6.629 2.517 12.616 1.00 82.94 164 SER A O 1
ATOM 1372 N N . GLN A 1 165 ? -8.369 2.450 14.026 1.00 77.81 165 GLN A N 1
ATOM 1373 C CA . GLN A 1 165 ? -9.345 2.115 12.988 1.00 77.81 165 GLN A CA 1
ATOM 1374 C C . GLN A 1 165 ? -10.601 2.993 13.018 1.00 77.81 165 GLN A C 1
ATOM 1376 O O . GLN A 1 165 ? -11.215 3.232 14.059 1.00 77.81 165 GLN A O 1
ATOM 1381 N N . ARG A 1 166 ? -11.061 3.402 11.830 1.00 80.94 166 ARG A N 1
ATOM 1382 C CA . ARG A 1 166 ? -12.383 4.010 11.622 1.00 80.94 166 ARG A CA 1
ATOM 1383 C C . ARG A 1 166 ? -13.138 3.297 10.514 1.00 80.94 166 ARG A C 1
ATOM 1385 O O . ARG A 1 166 ? -12.718 3.350 9.355 1.00 80.94 166 ARG A O 1
ATOM 1392 N N . ILE A 1 167 ? -14.239 2.645 10.872 1.00 75.00 167 ILE A N 1
ATOM 1393 C CA . ILE A 1 167 ? -14.941 1.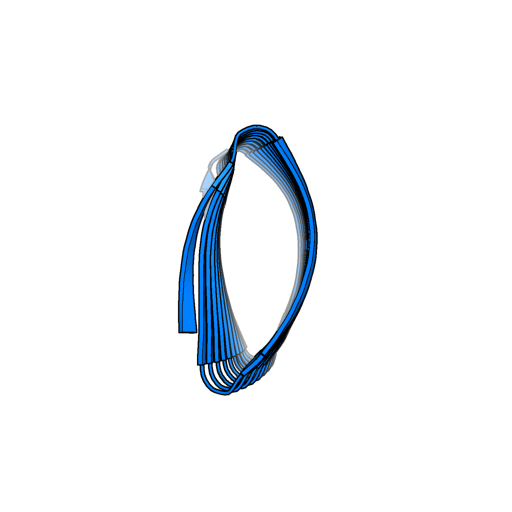703 9.995 1.00 75.00 167 ILE A CA 1
ATOM 1394 C C . ILE A 1 167 ? -16.437 1.984 10.003 1.00 75.00 167 ILE A C 1
ATOM 1396 O O . ILE A 1 167 ? -17.011 2.190 11.069 1.00 75.00 167 ILE A O 1
ATOM 1400 N N . LEU A 1 168 ? -17.059 2.002 8.823 1.00 77.75 168 LEU A N 1
ATOM 1401 C CA . LEU A 1 168 ? -18.507 2.180 8.716 1.00 77.75 168 LEU A CA 1
ATOM 1402 C C . LEU A 1 168 ? -19.235 0.831 8.752 1.00 77.75 168 LEU A C 1
ATOM 1404 O O . LEU A 1 168 ? -19.967 0.590 9.700 1.00 77.75 168 LEU A O 1
ATOM 1408 N N . HIS A 1 169 ? -18.961 -0.045 7.782 1.00 76.50 169 HIS A N 1
ATOM 1409 C CA . HIS A 1 169 ? -19.556 -1.374 7.640 1.00 76.50 169 HIS A CA 1
ATOM 1410 C C . HIS A 1 169 ? -18.478 -2.451 7.484 1.00 76.50 169 HIS A C 1
ATOM 1412 O O . HIS A 1 169 ? -17.632 -2.359 6.589 1.00 76.50 169 HIS A O 1
ATOM 1418 N N . SER A 1 170 ? -18.492 -3.495 8.315 1.00 76.19 170 SER A N 1
ATOM 1419 C CA . SER A 1 170 ? -17.544 -4.601 8.124 1.00 76.19 170 SER A CA 1
ATOM 1420 C C . SER A 1 170 ? -17.946 -5.941 8.729 1.00 76.19 170 SER A C 1
ATOM 1422 O O . SER A 1 170 ? -18.535 -5.965 9.805 1.00 76.19 170 SER A O 1
ATOM 1424 N N . VAL A 1 171 ? -17.483 -7.019 8.096 1.00 76.25 171 VAL A N 1
ATOM 1425 C CA . VAL A 1 171 ? -17.318 -8.354 8.697 1.00 76.25 171 VAL A CA 1
ATOM 1426 C C . VAL A 1 171 ? -15.825 -8.557 8.927 1.00 76.25 171 VAL A C 1
ATOM 1428 O O . VAL A 1 171 ? -15.047 -8.287 8.004 1.00 76.25 171 VAL A O 1
ATOM 1431 N N . ARG A 1 172 ? -15.406 -8.899 10.151 1.00 72.44 172 ARG A N 1
ATOM 1432 C CA . ARG A 1 172 ? -13.977 -9.007 10.474 1.00 72.44 172 ARG A CA 1
ATOM 1433 C C . ARG A 1 172 ? -13.644 -10.086 11.482 1.00 72.44 172 ARG A C 1
ATOM 1435 O O . ARG A 1 172 ? -14.335 -10.197 12.490 1.00 72.44 172 ARG A O 1
ATOM 1442 N N . GLU A 1 173 ? -12.483 -10.677 11.271 1.00 75.44 173 GLU A N 1
ATOM 1443 C CA . GLU A 1 173 ? -11.753 -11.446 12.268 1.00 75.44 173 GLU A CA 1
ATOM 1444 C C . GLU A 1 173 ? -10.388 -10.795 12.497 1.00 75.44 173 GLU A C 1
ATOM 1446 O O . GLU A 1 173 ? -9.730 -10.318 11.565 1.00 75.44 173 GLU A O 1
ATOM 1451 N N . PHE A 1 174 ? -10.003 -10.694 13.764 1.00 73.19 174 PHE A N 1
ATOM 1452 C CA . PHE A 1 174 ? -8.728 -10.131 14.184 1.00 73.19 174 PHE A CA 1
ATOM 1453 C C . PHE A 1 174 ? -8.076 -11.041 15.205 1.00 73.19 174 PHE A C 1
ATOM 1455 O O . PHE A 1 174 ? -8.651 -11.289 16.265 1.00 73.19 174 PHE A O 1
ATOM 1462 N N . TYR A 1 175 ? -6.840 -11.419 14.917 1.00 76.19 175 TYR A N 1
ATOM 1463 C CA . TYR A 1 175 ? -5.949 -12.073 15.852 1.00 76.19 175 TYR A CA 1
ATOM 1464 C C . TYR A 1 175 ? -4.721 -11.188 16.055 1.00 76.19 175 TYR A C 1
ATOM 1466 O O . TYR A 1 175 ? -4.007 -10.864 15.101 1.00 76.19 175 TYR A O 1
ATOM 1474 N N . THR A 1 176 ? -4.486 -10.755 17.290 1.00 75.25 176 THR A N 1
ATOM 1475 C CA . THR A 1 176 ? -3.288 -9.987 17.638 1.00 75.25 176 THR A CA 1
ATOM 1476 C C . THR A 1 176 ? -2.623 -10.564 18.871 1.00 75.25 176 THR A C 1
ATOM 1478 O O . THR A 1 176 ? -3.266 -10.684 19.918 1.00 75.25 176 THR A O 1
ATOM 1481 N N . GLN A 1 177 ? -1.331 -10.839 18.759 1.00 79.06 177 GLN A N 1
ATOM 1482 C CA . GLN A 1 177 ? -0.484 -11.260 19.863 1.00 79.06 177 GLN A CA 1
ATOM 1483 C C . GLN A 1 177 ? 0.636 -10.239 20.044 1.00 79.06 177 GLN A C 1
ATOM 1485 O O . GLN A 1 177 ? 1.370 -9.950 19.098 1.00 79.06 177 GLN A O 1
ATOM 1490 N N . SER A 1 178 ? 0.729 -9.655 21.239 1.00 83.62 178 SER A N 1
ATOM 1491 C CA . SER A 1 178 ? 1.776 -8.679 21.537 1.00 83.62 178 SER A CA 1
ATOM 1492 C C . SER A 1 178 ? 2.074 -8.526 23.010 1.00 83.62 178 SER A C 1
ATOM 1494 O O . SER A 1 178 ? 1.135 -8.576 23.788 1.00 83.62 178 SER A O 1
ATOM 1496 N N . GLU A 1 179 ? 3.308 -8.221 23.406 1.00 81.06 179 GLU A N 1
ATOM 1497 C CA . GLU A 1 179 ? 3.596 -7.874 24.807 1.00 81.06 179 GLU A CA 1
ATOM 1498 C C . GLU A 1 179 ? 2.818 -6.619 25.223 1.00 81.06 179 GLU A C 1
ATOM 1500 O O . GLU A 1 179 ? 2.064 -6.643 26.199 1.00 81.06 179 GLU A O 1
ATOM 1505 N N . ASN A 1 180 ? 2.896 -5.558 24.410 1.00 81.69 180 ASN A N 1
ATOM 1506 C CA . ASN A 1 180 ? 2.167 -4.311 24.621 1.00 81.69 180 ASN A CA 1
ATOM 1507 C C . ASN A 1 180 ? 1.239 -3.992 23.444 1.00 81.69 180 ASN A C 1
ATOM 1509 O O . ASN A 1 180 ? 1.661 -3.903 22.289 1.00 81.69 180 ASN A O 1
ATOM 1513 N N . SER A 1 181 ? -0.034 -3.734 23.747 1.00 79.56 181 SER A N 1
ATOM 1514 C CA . SER A 1 181 ? -1.051 -3.407 22.747 1.00 79.56 181 SER A CA 1
ATOM 1515 C C . SER A 1 181 ? -1.781 -2.103 23.056 1.00 79.56 181 SER A C 1
ATOM 1517 O O . SER A 1 181 ? -2.281 -1.889 24.162 1.00 79.56 181 SER A O 1
ATOM 1519 N N . THR A 1 182 ? -1.906 -1.240 22.047 1.00 82.69 182 THR A N 1
ATOM 1520 C CA . THR A 1 182 ? -2.776 -0.059 22.071 1.00 82.69 182 THR A CA 1
ATOM 1521 C C . THR A 1 182 ? -3.795 -0.140 20.945 1.00 82.69 182 THR A C 1
ATOM 1523 O O . THR A 1 182 ? -3.445 -0.133 19.763 1.00 82.69 182 THR A O 1
ATOM 1526 N N . LEU A 1 183 ? -5.079 -0.141 21.300 1.00 77.31 183 LEU A N 1
ATOM 1527 C CA . LEU A 1 183 ? -6.181 -0.269 20.356 1.00 77.31 183 LEU A CA 1
ATOM 1528 C C . LEU A 1 183 ? -7.156 0.908 20.450 1.00 77.31 183 LEU A C 1
ATOM 1530 O O . LEU A 1 183 ? -7.792 1.132 21.475 1.00 77.31 183 LEU A O 1
ATOM 1534 N N . SER A 1 184 ? -7.341 1.631 19.342 1.00 82.81 184 SER A N 1
ATOM 1535 C CA . SER A 1 184 ? -8.327 2.710 19.211 1.00 82.81 184 SER A CA 1
ATOM 1536 C C . SER A 1 184 ? -9.258 2.468 18.026 1.00 82.81 184 SER A C 1
ATOM 1538 O O . SER A 1 184 ? -8.820 2.395 16.874 1.00 82.81 184 SER A O 1
ATOM 1540 N N . GLN A 1 185 ? -10.565 2.359 18.277 1.00 76.25 185 GLN A N 1
ATOM 1541 C CA . GLN A 1 185 ? -11.537 2.041 17.230 1.00 76.25 185 GLN A CA 1
ATOM 1542 C C . GLN A 1 185 ? -12.818 2.879 17.287 1.00 76.25 185 GLN A C 1
ATOM 1544 O O . GLN A 1 185 ? -13.408 3.101 18.345 1.00 76.25 185 GLN A O 1
ATOM 1549 N N . ARG A 1 186 ? -13.314 3.273 16.105 1.00 79.19 186 ARG A N 1
ATOM 1550 C CA . ARG A 1 186 ? -14.647 3.866 15.917 1.00 79.19 186 ARG A CA 1
ATOM 1551 C C . ARG A 1 186 ? -15.413 3.150 14.813 1.00 79.19 186 ARG A C 1
ATOM 1553 O O . ARG A 1 186 ? -14.950 3.114 13.670 1.00 79.19 186 ARG A O 1
ATOM 1560 N N . ILE A 1 187 ? -16.578 2.614 15.157 1.00 72.75 187 ILE A N 1
ATOM 1561 C CA . ILE A 1 187 ? -17.317 1.643 14.343 1.00 72.75 187 ILE A CA 1
ATOM 1562 C C . ILE A 1 187 ? -18.797 2.030 14.328 1.00 72.75 187 ILE A C 1
ATOM 1564 O O . ILE A 1 187 ? -19.290 2.441 15.372 1.00 72.75 187 ILE A O 1
ATOM 1568 N N . LEU A 1 188 ? -19.476 1.938 13.177 1.00 72.62 188 LEU A N 1
ATOM 1569 C CA . LEU A 1 188 ? -20.920 2.212 13.067 1.00 72.62 188 LEU A CA 1
ATOM 1570 C C . LEU A 1 188 ? -21.775 0.948 12.888 1.00 72.62 188 LEU A C 1
ATOM 1572 O O . LEU A 1 188 ? -22.838 0.871 13.466 1.00 72.62 188 LEU A O 1
ATOM 1576 N N . LEU A 1 189 ? -21.358 -0.036 12.089 1.00 70.94 189 LEU A N 1
ATOM 1577 C CA . LEU A 1 189 ? -22.120 -1.275 11.879 1.00 70.94 189 LEU A CA 1
ATOM 1578 C C . LEU A 1 189 ? -21.155 -2.427 11.566 1.00 70.94 189 LEU A C 1
ATOM 1580 O O . LEU A 1 189 ? -20.446 -2.395 10.558 1.00 70.94 189 LEU A O 1
ATOM 1584 N N . SER A 1 190 ? -21.074 -3.456 12.412 1.00 69.88 190 SER A N 1
ATOM 1585 C CA . SER A 1 190 ? -20.158 -4.573 12.143 1.00 69.88 190 SER A CA 1
ATOM 1586 C C . SER A 1 190 ? -20.503 -5.885 12.828 1.00 69.88 190 SER A C 1
ATOM 1588 O O . SER A 1 190 ? -20.913 -5.872 13.983 1.00 69.88 190 SER A O 1
ATOM 1590 N N . VAL A 1 191 ? -20.176 -6.987 12.153 1.00 70.75 191 VAL A N 1
ATOM 1591 C CA . VAL A 1 191 ? -20.036 -8.331 12.736 1.00 70.75 191 VAL A CA 1
ATOM 1592 C C . VAL A 1 191 ? -18.548 -8.581 12.958 1.00 70.75 191 VAL A C 1
ATOM 1594 O O . VAL A 1 191 ? -17.754 -8.301 12.051 1.00 70.75 191 VAL A O 1
ATOM 1597 N N . ARG A 1 192 ? -18.149 -9.003 14.163 1.00 68.62 192 ARG A N 1
ATOM 1598 C CA . ARG A 1 192 ? -16.730 -9.112 14.518 1.00 68.62 192 ARG A CA 1
ATOM 1599 C C . ARG A 1 192 ? -16.430 -10.234 15.487 1.00 68.62 192 ARG A C 1
ATOM 1601 O O . ARG A 1 192 ? -17.152 -10.389 16.467 1.00 68.62 192 ARG A O 1
ATOM 1608 N N . GLU A 1 193 ? -15.266 -10.827 15.280 1.00 69.06 193 GLU A N 1
ATOM 1609 C CA . GLU A 1 193 ? -14.546 -11.606 16.277 1.00 69.06 193 GLU A CA 1
ATOM 1610 C C . GLU A 1 193 ? -13.167 -10.978 16.513 1.00 69.06 193 GLU A C 1
ATOM 1612 O O . GLU A 1 193 ? -12.499 -10.517 15.582 1.00 69.06 193 GLU A O 1
ATOM 1617 N N . PHE A 1 194 ? -12.774 -10.887 17.783 1.00 69.12 194 PHE A N 1
ATOM 1618 C CA . PHE A 1 194 ? -11.478 -10.367 18.204 1.00 69.12 194 PHE A CA 1
ATOM 1619 C C . PHE A 1 194 ? -10.850 -11.331 19.194 1.00 69.12 194 PHE A C 1
ATOM 1621 O O . PHE A 1 194 ? -11.439 -11.619 20.236 1.00 69.12 194 PHE A O 1
ATOM 1628 N N . TYR A 1 195 ? -9.624 -11.733 18.897 1.00 71.62 195 TYR A N 1
ATOM 1629 C CA . TYR A 1 195 ? -8.742 -12.404 19.827 1.00 71.62 195 TYR A CA 1
ATOM 1630 C C . TYR A 1 195 ? -7.497 -11.542 20.020 1.00 71.62 195 TYR A C 1
ATOM 1632 O O . TYR A 1 195 ? -6.730 -11.306 19.085 1.00 71.62 195 TYR A O 1
ATOM 1640 N N . THR A 1 196 ? -7.325 -11.024 21.234 1.00 71.25 196 THR A N 1
ATOM 1641 C CA . THR A 1 196 ? -6.173 -10.200 21.600 1.00 71.25 196 THR A CA 1
ATOM 1642 C C . THR A 1 196 ? -5.492 -10.809 22.812 1.00 71.25 196 THR A C 1
ATOM 1644 O O . THR A 1 196 ? -6.110 -10.894 23.875 1.00 71.25 196 THR A O 1
ATOM 1647 N N . GLN A 1 197 ? -4.230 -11.193 22.665 1.00 76.75 197 GLN A N 1
ATOM 1648 C CA . GLN A 1 197 ? -3.402 -11.665 23.767 1.00 76.75 197 GLN A CA 1
ATOM 1649 C C . GLN A 1 197 ? -2.262 -10.679 23.990 1.00 76.75 197 GLN A C 1
ATOM 1651 O O . GLN A 1 197 ? -1.463 -10.438 23.086 1.00 76.75 197 GLN A O 1
ATOM 1656 N N . SER A 1 198 ? -2.211 -10.102 25.191 1.00 82.00 198 SER A N 1
ATOM 1657 C CA . SER A 1 198 ? -1.138 -9.194 25.577 1.00 82.00 198 SER A CA 1
ATOM 1658 C C . SER A 1 198 ? -0.900 -9.147 27.070 1.00 82.00 198 SER A C 1
ATOM 1660 O O . SER A 1 198 ? -1.861 -9.256 27.832 1.00 82.00 198 SER A O 1
ATOM 1662 N N . GLU A 1 199 ? 0.349 -8.908 27.468 1.00 80.88 199 GLU A N 1
ATOM 1663 C CA . GLU A 1 199 ? 0.692 -8.650 28.868 1.00 80.88 199 GLU A CA 1
ATOM 1664 C C . GLU A 1 199 ? 0.126 -7.299 29.316 1.00 80.88 199 GLU A C 1
ATOM 1666 O O . GLU A 1 199 ? -0.547 -7.219 30.343 1.00 80.88 199 GLU A O 1
ATOM 1671 N N . ASN A 1 200 ? 0.296 -6.259 28.492 1.00 81.06 200 ASN A N 1
ATOM 1672 C CA . ASN A 1 200 ? -0.261 -4.932 28.730 1.00 81.06 200 ASN A CA 1
ATOM 1673 C C . ASN A 1 200 ? -1.162 -4.497 27.572 1.00 81.06 200 ASN A C 1
ATOM 1675 O O . ASN A 1 200 ? -0.756 -4.479 26.410 1.00 81.06 200 ASN A O 1
ATOM 1679 N N . SER A 1 201 ? -2.389 -4.081 27.895 1.00 79.31 201 SER A N 1
ATOM 1680 C CA . SER A 1 201 ? -3.375 -3.654 26.900 1.00 79.31 201 SER A CA 1
ATOM 1681 C C . SER A 1 201 ? -4.030 -2.333 27.271 1.00 79.31 201 SER A C 1
ATOM 1683 O O . SER A 1 201 ? -4.493 -2.143 28.396 1.00 79.31 201 SER A O 1
ATOM 1685 N N . THR A 1 202 ? -4.147 -1.437 26.293 1.00 83.38 202 THR A N 1
ATOM 1686 C CA . THR A 1 202 ? -5.038 -0.275 26.362 1.00 83.38 202 THR A CA 1
ATOM 1687 C C . THR A 1 202 ? -6.066 -0.324 25.239 1.00 83.38 202 THR A C 1
ATOM 1689 O O . THR A 1 202 ? -5.728 -0.355 24.056 1.00 83.38 202 THR A O 1
ATOM 1692 N N . LEU A 1 203 ? -7.350 -0.290 25.610 1.00 77.75 20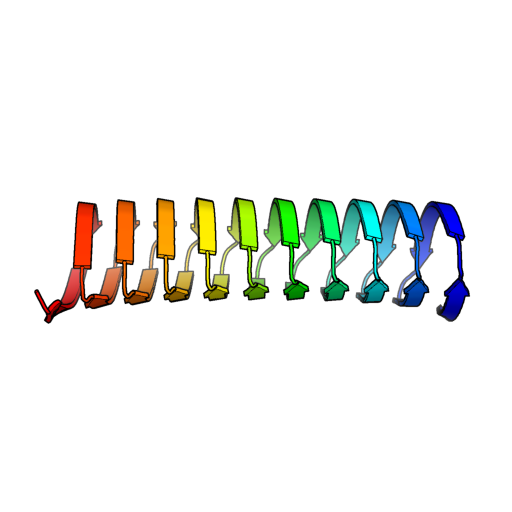3 LEU A N 1
ATOM 1693 C CA . LEU A 1 203 ? -8.476 -0.334 24.678 1.00 77.75 203 LEU A CA 1
ATOM 1694 C C . LEU A 1 203 ? -9.323 0.940 24.766 1.00 77.75 203 LEU A C 1
ATOM 1696 O O . LEU A 1 203 ? -9.849 1.294 25.819 1.00 77.75 203 LEU A O 1
ATOM 1700 N N . SER A 1 204 ? -9.530 1.590 23.623 1.00 81.75 204 SER A N 1
ATOM 1701 C CA . SER A 1 204 ? -10.494 2.674 23.441 1.00 81.75 204 SER A CA 1
ATOM 1702 C C . SER A 1 204 ? -11.431 2.338 22.286 1.00 81.75 204 SER A C 1
ATOM 1704 O O . SER A 1 204 ? -11.032 2.325 21.118 1.00 81.75 204 SER A O 1
ATOM 1706 N N . GLN A 1 205 ? -12.700 2.069 22.594 1.00 74.00 205 GLN A N 1
ATOM 1707 C CA . GLN A 1 205 ? -13.682 1.655 21.597 1.00 74.00 205 GLN A CA 1
ATOM 1708 C C . GLN A 1 205 ? -14.932 2.531 21.640 1.00 74.00 205 GLN A C 1
ATOM 1710 O O . GLN A 1 205 ? -15.494 2.808 22.696 1.00 74.00 205 GLN A O 1
ATOM 1715 N N . ARG A 1 206 ? -15.399 2.945 20.458 1.00 77.12 206 ARG A N 1
ATOM 1716 C CA . ARG A 1 206 ? -16.709 3.574 20.275 1.00 77.12 206 ARG A CA 1
ATOM 1717 C C . ARG A 1 206 ? -17.486 2.846 19.187 1.00 77.12 206 ARG A C 1
ATOM 1719 O O . ARG A 1 206 ? -17.233 3.062 17.998 1.00 77.12 206 ARG A O 1
ATOM 1726 N N . ILE A 1 207 ? -18.431 2.017 19.618 1.00 71.38 207 ILE A N 1
ATOM 1727 C CA . ILE A 1 207 ? -19.428 1.376 18.761 1.00 71.38 207 ILE A CA 1
ATOM 1728 C C . ILE A 1 207 ? -20.654 2.286 18.745 1.00 71.38 207 ILE A C 1
ATOM 1730 O O . ILE A 1 207 ? -21.219 2.616 19.783 1.00 71.38 207 ILE A O 1
ATOM 1734 N N . LEU A 1 208 ? -20.997 2.769 17.564 1.00 69.75 208 LEU A N 1
ATOM 1735 C CA . LEU A 1 208 ? -22.318 3.296 17.265 1.00 69.75 208 LEU A CA 1
ATOM 1736 C C . LEU A 1 208 ? -23.089 2.105 16.675 1.00 69.75 208 LEU A C 1
ATOM 1738 O O . LEU A 1 208 ? -22.460 1.302 15.996 1.00 69.75 208 LEU A O 1
ATOM 1742 N N . LEU A 1 209 ? -24.364 1.945 17.017 1.00 63.75 209 LEU A N 1
ATOM 1743 C CA . LEU A 1 209 ? -25.303 1.010 16.382 1.00 63.75 209 LEU A CA 1
ATOM 1744 C C . LEU A 1 209 ? -26.216 1.820 15.454 1.00 63.75 209 LEU A C 1
ATOM 1746 O O . LEU A 1 209 ? -26.703 1.241 14.462 1.00 63.75 209 LEU A O 1
#